Protein AF-A0AAJ0CWN6-F1 (afdb_monomer)

Secondary structure (DSSP, 8-state):
----------------------------------------------SSTTGGGSTTEEEEEEEEEEEETT----------S----EEEEEEEEEEEEEE-SSSS-EEEEEEEEEEEEEEE--SSSSS-EEEEE-SS-EEEEGGGG-EE-TTSS-EE--S-EEEEEEEEE-SSS-SSSS-TTTTT--GGG---TT--EEEEEEEE-TT---SSPP-PEEEEEETTT--EEEEEEEEEEEEEEEEHHHHHHHHHHHHHHHHHHTTS----------------HHHHHHHHTTTT-EEEE-TT--EEEESTT--TTT----SSHHHHHHHHHHH-TTEEEEEEE-SSSEEEEEEE---------------

Solvent-accessible surface area (backbone atoms only — not comparable to full-atom values): 23257 Å² total; per-residue (Å²): 133,89,85,90,84,90,87,85,89,85,85,86,88,84,84,89,85,88,82,89,80,92,82,89,88,85,89,87,85,87,87,82,90,79,93,79,82,88,78,92,74,82,82,73,89,64,83,64,61,71,66,75,67,48,88,62,35,23,42,35,44,39,61,49,35,37,37,43,71,86,55,73,91,68,75,86,71,82,73,83,64,81,80,71,66,72,45,80,30,55,26,32,42,33,42,36,35,28,37,54,82,48,100,64,71,40,81,51,43,75,51,72,47,71,27,41,34,40,32,35,64,42,96,87,45,100,53,56,36,33,37,43,48,58,89,62,64,48,75,44,54,53,79,57,57,46,38,80,42,91,85,72,82,48,74,38,77,67,96,34,38,35,42,36,42,36,37,33,72,57,64,93,61,76,69,67,84,60,56,52,68,77,40,67,43,69,68,89,80,65,90,60,96,84,64,63,56,32,44,34,34,63,40,76,39,79,83,67,83,56,94,66,80,68,63,40,58,27,27,44,29,34,74,90,75,72,48,70,42,78,36,52,32,25,43,41,52,48,80,43,82,38,52,54,72,57,55,50,51,56,58,40,53,58,57,54,57,58,65,63,62,71,73,77,80,74,89,72,81,94,78,79,93,76,92,75,89,79,92,49,78,75,58,60,57,62,67,53,73,72,55,41,55,34,34,35,36,40,89,83,73,51,74,44,66,36,59,36,24,39,37,80,89,79,63,53,68,32,95,38,68,67,56,32,54,51,46,47,57,73,77,40,69,68,41,44,74,48,79,42,82,51,99,89,39,49,32,31,40,42,41,74,52,73,77,73,78,76,69,83,86,75,79,96,79,86,132

Organism: NCBI:txid1105319

pLDDT: mean 74.12, std 23.41, range [25.59, 98.19]

Structure (mmCIF, N/CA/C/O backbone):
data_AF-A0AAJ0CWN6-F1
#
_entry.id   AF-A0AAJ0CWN6-F1
#
loop_
_atom_site.group_PDB
_atom_site.id
_atom_site.type_symbol
_atom_site.label_atom_id
_atom_site.label_alt_id
_atom_site.label_comp_id
_atom_site.label_asym_id
_atom_site.label_entity_id
_atom_site.label_seq_id
_atom_site.pdbx_PDB_ins_code
_atom_site.Cartn_x
_atom_site.Cartn_y
_atom_site.Cartn_z
_atom_site.occupancy
_atom_site.B_iso_or_equiv
_atom_site.auth_seq_id
_atom_site.auth_comp_id
_atom_site.auth_asym_id
_atom_site.auth_atom_id
_atom_site.pdbx_PDB_model_num
ATOM 1 N N . MET A 1 1 ? 76.780 9.864 -3.280 1.00 42.88 1 MET A N 1
ATOM 2 C CA . MET A 1 1 ? 77.380 10.420 -4.510 1.00 42.88 1 MET A CA 1
ATOM 3 C C . MET A 1 1 ? 76.244 10.722 -5.479 1.00 42.88 1 MET A C 1
ATOM 5 O O . MET A 1 1 ? 75.364 9.890 -5.625 1.00 42.88 1 MET A O 1
ATOM 9 N N . THR A 1 2 ? 76.243 11.955 -5.985 1.00 41.84 2 THR A N 1
ATOM 10 C CA . THR A 1 2 ? 75.399 12.620 -7.011 1.00 41.84 2 THR A CA 1
ATOM 11 C C . THR A 1 2 ? 74.856 11.690 -8.120 1.00 41.84 2 THR A C 1
ATOM 13 O O . THR A 1 2 ? 75.556 10.759 -8.490 1.00 41.84 2 THR A O 1
ATOM 16 N N . SER A 1 3 ? 73.676 11.865 -8.734 1.00 41.03 3 SER A N 1
ATOM 17 C CA . SER A 1 3 ? 73.155 13.084 -9.380 1.00 41.03 3 SER A CA 1
ATOM 18 C C . SER A 1 3 ? 71.670 12.976 -9.799 1.00 41.03 3 SER A C 1
ATOM 20 O O . SER A 1 3 ? 71.140 11.884 -9.978 1.00 41.03 3 SER A O 1
ATOM 22 N N . ASN A 1 4 ? 71.066 14.152 -10.005 1.00 42.84 4 ASN A N 1
ATOM 23 C CA . ASN A 1 4 ? 69.691 14.488 -10.415 1.00 42.84 4 ASN A CA 1
ATOM 24 C C . ASN A 1 4 ? 69.315 14.195 -11.886 1.00 42.84 4 ASN A C 1
ATOM 26 O O . ASN A 1 4 ? 70.159 14.298 -12.771 1.00 42.84 4 ASN A O 1
ATOM 30 N N . SER A 1 5 ? 68.006 14.056 -12.154 1.00 46.81 5 SER A N 1
ATOM 31 C CA . SER A 1 5 ? 67.225 14.860 -13.136 1.00 46.81 5 SER A CA 1
ATOM 32 C C . SER A 1 5 ? 65.716 14.597 -12.913 1.00 46.81 5 SER A C 1
ATOM 34 O O . SER A 1 5 ? 65.291 13.452 -12.888 1.00 46.81 5 SER A O 1
ATOM 36 N N . HIS A 1 6 ? 64.933 15.542 -12.375 1.00 45.75 6 HIS A N 1
ATOM 37 C CA . HIS A 1 6 ? 64.163 16.621 -13.029 1.00 45.75 6 HIS A CA 1
ATOM 38 C C . HIS A 1 6 ? 63.179 16.178 -14.131 1.00 45.75 6 HIS A C 1
ATOM 40 O O . HIS A 1 6 ? 63.601 15.932 -15.250 1.00 45.75 6 HIS A O 1
ATOM 46 N N . PHE A 1 7 ? 61.870 16.241 -13.843 1.00 42.31 7 PHE A N 1
ATOM 47 C CA . PHE A 1 7 ? 60.915 17.064 -14.605 1.00 42.31 7 PHE A CA 1
ATOM 48 C C . PHE A 1 7 ? 59.659 17.353 -13.761 1.00 42.31 7 PHE A C 1
ATOM 50 O O . PHE A 1 7 ? 59.033 16.453 -13.210 1.00 42.31 7 PHE A O 1
ATOM 57 N N . MET A 1 8 ? 59.338 18.640 -13.642 1.00 45.75 8 MET A N 1
ATOM 58 C CA . MET A 1 8 ? 58.130 19.200 -13.038 1.00 45.75 8 MET A CA 1
ATOM 59 C C . MET A 1 8 ? 57.231 19.712 -14.162 1.00 45.75 8 MET A C 1
ATOM 61 O O . MET A 1 8 ? 57.744 20.307 -15.105 1.00 45.75 8 MET A O 1
ATOM 65 N N . HIS A 1 9 ? 55.913 19.599 -14.005 1.00 38.28 9 HIS A N 1
ATOM 66 C CA . HIS A 1 9 ? 55.005 20.633 -14.495 1.00 38.28 9 HIS A CA 1
ATOM 67 C C . HIS A 1 9 ? 53.833 20.817 -13.529 1.00 38.28 9 HIS A C 1
ATOM 69 O O . HIS A 1 9 ? 53.034 19.920 -13.283 1.00 38.28 9 HIS A O 1
ATOM 75 N N . THR A 1 10 ? 53.797 22.018 -12.967 1.00 46.56 10 THR A N 1
ATOM 76 C CA . THR A 1 10 ? 52.772 22.623 -12.121 1.00 46.56 10 THR A CA 1
ATOM 77 C C . THR A 1 10 ? 51.950 23.610 -12.958 1.00 46.56 10 THR A C 1
ATOM 79 O O . THR A 1 10 ? 52.472 24.223 -13.889 1.00 46.56 10 THR A O 1
ATOM 82 N N . GLY A 1 11 ? 50.678 23.807 -12.604 1.00 33.69 11 GLY A N 1
ATOM 83 C CA . GLY A 1 11 ? 49.832 24.893 -13.120 1.00 33.69 11 GLY A CA 1
ATOM 84 C C . GLY A 1 11 ? 48.383 24.798 -12.610 1.00 33.69 11 GLY A C 1
ATOM 85 O O . GLY A 1 11 ? 47.934 23.687 -12.364 1.00 33.69 11 GLY A O 1
ATOM 86 N N . PRO A 1 12 ? 47.673 25.916 -12.356 1.00 48.34 12 PRO A N 1
ATOM 87 C CA . PRO A 1 12 ? 47.279 26.229 -10.978 1.00 48.34 12 PRO A CA 1
ATOM 88 C C . PRO A 1 12 ? 45.772 26.428 -10.708 1.00 48.34 12 PRO A C 1
ATOM 90 O O . PRO A 1 12 ? 44.972 26.726 -11.589 1.00 48.34 12 PRO A O 1
ATOM 93 N N . PHE A 1 13 ? 45.438 26.351 -9.415 1.00 37.25 13 PHE A N 1
ATOM 94 C CA . PHE A 1 13 ? 44.248 26.909 -8.759 1.00 37.25 13 PHE A CA 1
ATOM 95 C C . PHE A 1 13 ? 44.433 28.406 -8.433 1.00 37.25 13 PHE A C 1
ATOM 97 O O . PHE A 1 13 ? 45.558 28.807 -8.153 1.00 37.25 13 PHE A O 1
ATOM 104 N N . LEU A 1 14 ? 43.328 29.177 -8.366 1.00 34.69 14 LEU A N 1
ATOM 105 C CA . LEU A 1 14 ? 42.948 30.203 -7.350 1.00 34.69 14 LEU A CA 1
ATOM 106 C C . LEU A 1 14 ? 41.707 30.992 -7.860 1.00 34.69 14 LEU A C 1
ATOM 108 O O . LEU A 1 14 ? 41.718 31.515 -8.963 1.00 34.69 14 LEU A O 1
ATOM 112 N N . ARG A 1 15 ? 40.539 30.881 -7.203 1.00 32.12 15 ARG A N 1
ATOM 113 C CA . ARG A 1 15 ? 39.930 31.753 -6.157 1.00 32.12 15 ARG A CA 1
ATOM 114 C C . ARG A 1 15 ? 39.221 33.047 -6.629 1.00 32.12 15 ARG A C 1
ATOM 116 O O . ARG A 1 15 ? 39.856 33.962 -7.120 1.00 32.12 15 ARG A O 1
ATOM 123 N N . ARG A 1 16 ? 37.922 33.103 -6.268 1.00 34.47 16 ARG A N 1
ATOM 124 C CA . ARG A 1 16 ? 37.092 34.199 -5.693 1.00 34.47 16 ARG A CA 1
ATOM 125 C C . ARG A 1 16 ? 37.256 35.637 -6.213 1.00 34.47 16 ARG A C 1
ATOM 127 O O . ARG A 1 16 ? 38.308 36.227 -6.033 1.00 34.47 16 ARG A O 1
ATOM 134 N N . ASN A 1 17 ? 36.118 36.265 -6.542 1.00 27.56 17 ASN A N 1
ATOM 135 C CA . ASN A 1 17 ? 35.802 37.626 -6.087 1.00 27.56 17 ASN A CA 1
ATOM 136 C C . ASN A 1 17 ? 34.290 37.845 -5.877 1.00 27.56 17 ASN A C 1
ATOM 138 O O . ASN A 1 17 ? 33.460 37.426 -6.679 1.00 27.56 17 ASN A O 1
ATOM 142 N N . LEU A 1 18 ? 33.985 38.497 -4.751 1.00 32.84 18 LEU A N 1
ATOM 143 C CA . LEU A 1 18 ? 32.731 39.147 -4.363 1.00 32.84 18 LEU A CA 1
ATOM 144 C C . LEU A 1 18 ? 32.788 40.630 -4.803 1.00 32.84 18 LEU A C 1
ATOM 146 O O . LEU A 1 18 ? 33.887 41.171 -4.886 1.00 32.84 18 LEU A O 1
ATOM 150 N N . ILE A 1 19 ? 31.618 41.284 -4.911 1.00 29.50 19 ILE A N 1
ATOM 151 C CA . ILE A 1 19 ? 31.246 42.651 -4.434 1.00 29.50 19 ILE A CA 1
ATOM 152 C C . ILE A 1 19 ? 30.278 43.371 -5.413 1.00 29.50 19 ILE A C 1
ATOM 154 O O . ILE A 1 19 ? 30.645 43.685 -6.536 1.00 29.50 19 ILE A O 1
ATOM 158 N N . LYS A 1 20 ? 29.040 43.601 -4.917 1.00 30.12 20 LYS A N 1
ATOM 159 C CA . LYS A 1 20 ? 28.186 44.831 -4.860 1.00 30.12 20 LYS A CA 1
ATOM 160 C C . LYS A 1 20 ? 28.410 45.928 -5.931 1.00 30.12 20 LYS A C 1
ATOM 162 O O . LYS A 1 20 ? 29.544 46.287 -6.185 1.00 30.12 20 LYS A O 1
ATOM 167 N N . GLY A 1 21 ? 27.424 46.648 -6.479 1.00 25.59 21 GLY A N 1
ATOM 168 C CA . GLY A 1 21 ? 25.993 46.844 -6.208 1.00 25.59 21 GLY A CA 1
ATOM 169 C C . GLY A 1 21 ? 25.530 48.222 -6.751 1.00 25.59 21 GLY A C 1
ATOM 170 O O . GLY A 1 21 ? 26.379 49.018 -7.139 1.00 25.59 21 GLY A O 1
ATOM 171 N N . LEU A 1 22 ? 24.211 48.490 -6.666 1.00 26.47 22 LEU A N 1
ATOM 172 C CA . LEU A 1 22 ? 23.486 49.787 -6.788 1.00 26.47 22 LEU A CA 1
ATOM 173 C C . LEU A 1 22 ? 23.367 50.418 -8.198 1.00 26.47 22 LEU A C 1
ATOM 175 O O . LEU A 1 22 ? 24.319 50.392 -8.957 1.00 26.47 22 LEU A O 1
ATOM 179 N N . SER A 1 23 ? 22.304 51.128 -8.604 1.00 27.67 23 SER A N 1
ATOM 180 C CA . SER A 1 23 ? 20.893 51.330 -8.199 1.00 27.67 23 SER A CA 1
ATOM 181 C C . SER A 1 23 ? 20.282 52.391 -9.154 1.00 27.67 23 SER A C 1
ATOM 183 O O . SER A 1 23 ? 21.036 53.079 -9.839 1.00 27.67 23 SER A O 1
ATOM 185 N N . ALA A 1 24 ? 18.960 52.609 -9.043 1.00 30.83 24 ALA A N 1
ATOM 186 C CA . ALA A 1 24 ? 18.151 53.768 -9.485 1.00 30.83 24 ALA A CA 1
ATOM 187 C C . ALA A 1 24 ? 17.552 53.695 -10.918 1.00 30.83 24 ALA A C 1
ATOM 189 O O . ALA A 1 24 ? 18.222 53.273 -11.846 1.00 30.83 24 ALA A O 1
ATOM 190 N N . HIS A 1 25 ? 16.311 54.116 -11.216 1.00 29.09 25 HIS A N 1
ATOM 191 C CA . HIS A 1 25 ? 15.213 54.724 -10.444 1.00 29.09 25 HIS A CA 1
ATOM 192 C C . HIS A 1 25 ? 13.942 54.797 -11.330 1.00 29.09 25 HIS A C 1
ATOM 194 O O . HIS A 1 25 ? 14.085 55.095 -12.510 1.00 29.09 25 HIS A O 1
ATOM 200 N N . LEU A 1 26 ? 12.736 54.627 -10.750 1.00 27.91 26 LEU A N 1
ATOM 201 C CA . LEU A 1 26 ? 11.472 55.407 -10.936 1.00 27.91 26 LEU A CA 1
ATOM 202 C C . LEU A 1 26 ? 10.255 54.520 -10.574 1.00 27.91 26 LEU A C 1
ATOM 204 O O . LEU A 1 26 ? 9.924 53.583 -11.283 1.00 27.91 26 LEU A O 1
ATOM 208 N N . MET A 1 27 ? 9.731 54.631 -9.345 1.00 29.83 27 MET A N 1
ATOM 209 C CA . MET A 1 27 ? 8.577 55.472 -8.948 1.00 29.83 27 MET A CA 1
ATOM 210 C C . MET A 1 27 ? 7.236 55.023 -9.563 1.00 29.83 27 MET A C 1
ATOM 212 O O . MET A 1 27 ? 6.966 55.342 -10.713 1.00 29.83 27 MET A O 1
ATOM 216 N N . ARG A 1 28 ? 6.316 54.454 -8.766 1.00 26.03 28 ARG A N 1
ATOM 217 C CA . ARG A 1 28 ? 5.306 55.238 -8.023 1.00 26.03 28 ARG A CA 1
ATOM 218 C C . ARG A 1 28 ? 4.480 54.380 -7.054 1.00 26.03 28 ARG A C 1
ATOM 220 O O . ARG A 1 28 ? 4.202 53.212 -7.281 1.00 26.03 28 ARG A O 1
ATOM 227 N N . SER A 1 29 ? 4.138 55.046 -5.964 1.00 29.27 29 SER A N 1
ATOM 228 C CA . SER A 1 29 ? 3.435 54.676 -4.739 1.00 29.27 29 SER A CA 1
ATOM 229 C C . SER A 1 29 ? 1.947 54.336 -4.905 1.00 29.27 29 SER A C 1
ATOM 231 O O . SER A 1 29 ? 1.284 54.902 -5.770 1.00 29.27 29 SER A O 1
ATOM 233 N N . ASN A 1 30 ? 1.385 53.564 -3.964 1.00 27.62 30 ASN A N 1
ATOM 234 C CA . ASN A 1 30 ? 0.467 54.140 -2.972 1.00 27.62 30 ASN A CA 1
ATOM 235 C C . ASN A 1 30 ? 0.253 53.245 -1.742 1.00 27.62 30 ASN A C 1
ATOM 237 O O . ASN A 1 30 ? 0.115 52.030 -1.809 1.00 27.62 30 ASN A O 1
ATOM 241 N N . SER A 1 31 ? 0.266 53.941 -0.613 1.00 30.14 31 SER A N 1
ATOM 242 C CA . SER A 1 31 ? 0.112 53.538 0.776 1.00 30.14 31 SER A CA 1
ATOM 243 C C . SER A 1 31 ? -1.345 53.336 1.190 1.00 30.14 31 SER A C 1
ATOM 245 O O . SER A 1 31 ? -2.194 54.121 0.773 1.00 30.14 31 SER A O 1
ATOM 247 N N . ALA A 1 32 ? -1.587 52.456 2.163 1.00 30.58 32 ALA A N 1
ATOM 248 C CA . ALA A 1 32 ? -2.469 52.755 3.295 1.00 30.58 32 ALA A CA 1
ATOM 249 C C . ALA A 1 32 ? -2.192 51.781 4.450 1.00 30.58 32 ALA A C 1
ATOM 251 O O . ALA A 1 32 ? -2.388 50.575 4.332 1.00 30.58 32 ALA A O 1
ATOM 252 N N . ALA A 1 33 ? -1.726 52.332 5.568 1.00 31.83 33 ALA A N 1
ATOM 253 C CA . ALA A 1 33 ? -1.652 51.652 6.850 1.00 31.83 33 ALA A CA 1
ATOM 254 C C . ALA A 1 33 ? -3.059 51.511 7.454 1.00 31.83 33 ALA A C 1
ATOM 256 O O . ALA A 1 33 ? -3.854 52.450 7.401 1.00 31.83 33 ALA A O 1
ATOM 257 N N . SER A 1 34 ? -3.341 50.379 8.099 1.00 29.23 34 SER A N 1
ATOM 258 C CA . SER A 1 34 ? -4.425 50.277 9.075 1.00 29.23 34 SER A CA 1
ATOM 259 C C . SER A 1 34 ? -3.962 49.432 10.257 1.00 29.23 34 SER A C 1
ATOM 261 O O . SER A 1 34 ? -3.775 48.223 10.155 1.00 29.23 34 SER A O 1
ATOM 263 N N . LEU A 1 35 ? -3.729 50.115 11.375 1.00 37.72 35 LEU A N 1
ATOM 264 C CA . LEU A 1 35 ? -3.568 49.536 12.702 1.00 37.72 35 LEU A CA 1
ATOM 265 C C . LEU A 1 35 ? -4.923 49.002 13.178 1.00 37.72 35 LEU A C 1
ATOM 267 O O . LEU A 1 35 ? -5.864 49.787 13.309 1.00 37.72 35 LEU A O 1
ATOM 271 N N . ARG A 1 36 ? -5.002 47.711 13.527 1.00 30.23 36 ARG A N 1
ATOM 272 C CA . ARG A 1 36 ? -5.969 47.205 14.512 1.00 30.23 36 ARG A CA 1
ATOM 273 C C . ARG A 1 36 ? -5.354 46.137 15.414 1.00 30.23 36 ARG A C 1
ATOM 275 O O . ARG A 1 36 ? -4.687 45.209 14.977 1.00 30.23 36 ARG A O 1
ATOM 282 N N . THR A 1 37 ? -5.615 46.361 16.689 1.00 27.58 37 THR A N 1
ATOM 283 C CA . THR A 1 37 ? -5.300 45.610 17.899 1.00 27.58 37 THR A CA 1
ATOM 284 C C . THR A 1 37 ? -6.046 44.268 17.973 1.00 27.58 37 THR A C 1
ATOM 286 O O . THR A 1 37 ? -7.199 44.211 17.568 1.00 27.58 37 THR A O 1
ATOM 289 N N . ALA A 1 38 ? -5.383 43.263 18.566 1.00 32.53 38 ALA A N 1
ATOM 290 C CA . ALA A 1 38 ? -5.883 42.068 19.275 1.00 32.53 38 ALA A CA 1
ATOM 291 C C . ALA A 1 38 ? -7.021 41.211 18.672 1.00 32.53 38 ALA A C 1
ATOM 293 O O . ALA A 1 38 ? -8.147 41.663 18.519 1.00 32.53 38 ALA A O 1
ATOM 294 N N . ILE A 1 39 ? -6.749 39.910 18.506 1.00 28.06 39 ILE A N 1
ATOM 295 C CA . ILE A 1 39 ? -7.291 38.786 19.305 1.00 28.06 39 ILE A CA 1
ATOM 296 C C . ILE A 1 39 ? -6.549 37.519 18.848 1.00 28.06 39 ILE A C 1
ATOM 298 O O . ILE A 1 39 ? -6.382 37.278 17.654 1.00 28.06 39 ILE A O 1
ATOM 302 N N . SER A 1 40 ? -6.063 36.727 19.805 1.00 37.72 40 SER A N 1
ATOM 303 C CA . SER A 1 40 ? -5.472 35.417 19.549 1.00 37.72 40 SER A CA 1
ATOM 304 C C . SER A 1 40 ? -6.554 34.472 19.029 1.00 37.72 40 SER A C 1
ATOM 306 O O . SER A 1 40 ? -7.409 34.030 19.795 1.00 37.72 40 SER A O 1
ATOM 308 N N . HIS A 1 41 ? -6.520 34.157 17.740 1.00 31.08 41 HIS A N 1
ATOM 309 C CA . HIS A 1 41 ? -7.326 33.087 17.176 1.00 31.08 41 HIS A CA 1
ATOM 310 C C . HIS A 1 41 ? -6.457 31.839 17.058 1.00 31.08 41 HIS A C 1
ATOM 312 O O . HIS A 1 41 ? -5.565 31.758 16.214 1.00 31.08 41 HIS A O 1
ATOM 318 N N . SER A 1 42 ? -6.707 30.879 17.952 1.00 37.22 42 SER A N 1
ATOM 319 C CA . SER A 1 42 ? -6.278 29.497 17.788 1.00 37.22 42 SER A CA 1
ATOM 320 C C . SER A 1 42 ? -6.882 28.976 16.488 1.00 37.22 42 SER A C 1
ATOM 322 O O . SER A 1 42 ? -8.093 28.771 16.387 1.00 37.22 42 SER A O 1
ATOM 324 N N . HIS A 1 43 ? -6.037 28.818 15.476 1.00 31.08 43 HIS A N 1
ATOM 325 C CA . HIS A 1 43 ? -6.396 28.114 14.260 1.00 31.08 43 HIS A CA 1
ATOM 326 C C . HIS A 1 43 ? -6.555 26.636 14.599 1.00 31.08 43 HIS A C 1
ATOM 328 O O . HIS A 1 43 ? -5.576 25.907 14.730 1.00 31.08 43 HIS A O 1
ATOM 334 N N . ASP A 1 44 ? -7.805 26.231 14.772 1.00 30.61 44 ASP A N 1
ATOM 335 C CA . ASP A 1 44 ? -8.220 24.841 14.840 1.00 30.61 44 ASP A CA 1
ATOM 336 C C . ASP A 1 44 ? -8.328 24.315 13.392 1.00 30.61 44 ASP A C 1
ATOM 338 O O . ASP A 1 44 ? -9.177 24.794 12.631 1.00 30.61 44 ASP A O 1
ATOM 342 N N . PRO A 1 45 ? -7.475 23.373 12.946 1.00 39.94 45 PRO A N 1
ATOM 343 C CA . PRO A 1 45 ? -7.517 22.827 11.592 1.00 39.94 45 PRO A CA 1
ATOM 344 C C . PRO A 1 45 ? -8.620 21.758 11.510 1.00 39.94 45 PRO A C 1
ATOM 346 O O . PRO A 1 45 ? -8.364 20.559 11.442 1.00 39.94 45 PRO A O 1
ATOM 349 N N . PHE A 1 46 ? -9.879 22.194 11.563 1.00 32.91 46 PHE A N 1
ATOM 350 C CA . PHE A 1 46 ? -11.057 21.329 11.723 1.00 32.91 46 PHE A CA 1
ATOM 351 C C . PHE A 1 46 ? -11.811 21.000 10.421 1.00 32.91 46 PHE A C 1
ATOM 353 O O . PHE A 1 46 ? -12.985 20.632 10.470 1.00 32.91 46 PHE A O 1
ATOM 360 N N . ILE A 1 47 ? -11.166 21.062 9.249 1.00 40.12 47 ILE A N 1
ATOM 361 C CA . ILE A 1 47 ? -11.832 20.700 7.977 1.00 40.12 47 ILE A CA 1
ATOM 362 C C . ILE A 1 47 ? -11.853 19.178 7.730 1.00 40.12 47 ILE A C 1
ATOM 364 O O . ILE A 1 47 ? -12.752 18.680 7.059 1.00 40.12 47 ILE A O 1
ATOM 368 N N . ALA A 1 48 ? -10.998 18.391 8.387 1.00 42.66 48 ALA A N 1
ATOM 369 C CA . ALA A 1 48 ? -11.069 16.930 8.291 1.00 42.66 48 ALA A CA 1
ATOM 370 C C . ALA A 1 48 ? -12.124 16.286 9.231 1.00 42.66 48 ALA A C 1
ATOM 372 O O . ALA A 1 48 ? -12.431 15.103 9.107 1.00 42.66 48 ALA A O 1
ATOM 373 N N . SER A 1 49 ? -12.734 17.041 10.161 1.00 44.69 49 SER A N 1
ATOM 374 C CA . SER A 1 49 ? -13.531 16.457 11.261 1.00 44.69 49 SER A CA 1
ATOM 375 C C . SER A 1 49 ? -14.875 15.827 10.865 1.00 44.69 49 SER A C 1
ATOM 377 O O . SER A 1 49 ? -15.356 14.936 11.570 1.00 44.69 49 SER A O 1
ATOM 379 N N . SER A 1 50 ? -15.485 16.241 9.749 1.00 45.53 50 SER A N 1
ATOM 380 C CA . SER A 1 50 ? -16.810 15.746 9.349 1.00 45.53 50 SER A CA 1
ATOM 381 C C . SER A 1 50 ? -16.750 14.372 8.675 1.00 45.53 50 SER A C 1
ATOM 383 O O . SER A 1 50 ? -17.620 13.535 8.920 1.00 45.53 50 SER A O 1
ATOM 385 N N . TYR A 1 51 ? -15.700 14.093 7.896 1.00 48.91 51 TYR A N 1
ATOM 386 C CA . TYR A 1 51 ? -15.522 12.801 7.224 1.00 48.91 51 TYR A CA 1
ATOM 387 C C . TYR A 1 51 ? -15.110 11.684 8.186 1.00 48.91 51 TYR A C 1
ATOM 389 O O . TYR A 1 51 ? -15.458 10.527 7.965 1.00 48.91 51 TYR A O 1
ATOM 397 N N . TYR A 1 52 ? -14.471 12.022 9.309 1.00 53.75 52 TYR A N 1
ATOM 398 C CA . TYR A 1 52 ? -14.099 11.042 10.330 1.00 53.75 52 TYR A CA 1
ATOM 399 C C . TYR A 1 52 ? -15.288 10.436 11.084 1.00 53.75 52 TYR A C 1
ATOM 401 O O . TYR A 1 52 ? -15.104 9.479 11.824 1.00 53.75 52 TYR A O 1
ATOM 409 N N . ARG A 1 53 ? -16.508 10.963 10.960 1.00 56.94 53 ARG A N 1
ATOM 410 C CA . ARG A 1 53 ? -17.649 10.430 11.725 1.00 56.94 53 ARG A CA 1
ATOM 411 C C . ARG A 1 53 ? -18.550 9.499 10.939 1.00 56.94 53 ARG A C 1
ATOM 413 O O . ARG A 1 53 ? -19.455 8.929 11.542 1.00 56.94 53 ARG A O 1
ATOM 420 N N . LYS A 1 54 ? -18.344 9.340 9.627 1.00 69.94 54 LYS A N 1
ATOM 421 C CA . LYS A 1 54 ? -19.222 8.471 8.849 1.00 69.94 54 LYS A CA 1
ATOM 422 C C . LYS A 1 54 ? -18.801 7.009 9.056 1.00 69.94 54 LYS A C 1
ATOM 424 O O . LYS A 1 54 ? -17.686 6.658 8.665 1.00 69.94 54 LYS A O 1
ATOM 429 N N . PRO A 1 55 ? -19.650 6.158 9.664 1.00 70.62 55 PRO A N 1
ATOM 430 C CA . PRO A 1 55 ? -19.373 4.729 9.731 1.00 70.62 55 PRO A CA 1
ATOM 431 C C . PRO A 1 55 ? -19.165 4.182 8.312 1.00 70.62 55 PRO A C 1
ATOM 433 O O . PRO A 1 55 ? -19.852 4.591 7.373 1.00 70.62 55 PRO A O 1
ATOM 436 N N . GLY A 1 56 ? -18.166 3.312 8.150 1.00 80.25 56 GLY A N 1
ATOM 437 C CA . GLY A 1 56 ? -17.771 2.765 6.847 1.00 80.25 56 GLY A CA 1
ATOM 438 C C . GLY A 1 56 ? -16.788 3.620 6.033 1.00 80.25 56 GLY A C 1
ATOM 439 O O . GLY A 1 56 ? -16.621 3.375 4.838 1.00 80.25 56 GLY A O 1
ATOM 440 N N . SER A 1 57 ? -16.139 4.625 6.635 1.00 86.50 57 SER A N 1
ATOM 441 C CA . SER A 1 57 ? -14.979 5.280 6.013 1.00 86.50 57 SER A CA 1
ATOM 442 C C . SER A 1 57 ? -13.767 4.342 6.004 1.00 86.50 57 SER A C 1
ATOM 444 O O . SER A 1 57 ? -13.454 3.722 7.024 1.00 86.50 57 SER A O 1
ATOM 446 N N . VAL A 1 58 ? -13.043 4.304 4.893 1.00 90.94 58 VAL A N 1
ATOM 447 C CA . VAL A 1 58 ? -11.864 3.462 4.685 1.00 90.94 58 VAL A CA 1
ATOM 448 C C . VAL A 1 58 ? -10.696 4.351 4.273 1.00 90.94 58 VAL A C 1
ATOM 450 O O . VAL A 1 58 ? -10.847 5.227 3.421 1.00 90.94 58 VAL A O 1
ATOM 453 N N . LEU A 1 59 ? -9.534 4.142 4.887 1.00 92.94 59 LEU A N 1
ATOM 454 C CA . LEU A 1 59 ? -8.293 4.796 4.490 1.00 92.94 59 LEU A CA 1
ATOM 455 C C . LEU A 1 59 ? -7.683 4.029 3.314 1.00 92.94 59 LEU A C 1
ATOM 457 O O . LEU A 1 59 ? -7.273 2.879 3.461 1.00 92.94 59 LEU A O 1
ATOM 461 N N . CYS A 1 60 ? -7.627 4.680 2.161 1.00 93.62 60 CYS A N 1
ATOM 462 C CA . CYS A 1 60 ? -6.976 4.191 0.957 1.00 93.62 60 CYS A CA 1
ATOM 463 C C . CYS A 1 60 ? -5.529 4.667 0.914 1.00 93.62 60 CYS A C 1
ATOM 465 O O . CYS A 1 60 ? -5.267 5.859 1.084 1.00 93.62 60 CYS A O 1
ATOM 467 N N . ILE A 1 61 ? -4.615 3.737 0.656 1.00 95.00 61 ILE A N 1
ATOM 468 C CA . ILE A 1 61 ? -3.182 3.997 0.534 1.00 95.00 61 ILE A CA 1
ATOM 469 C C . ILE A 1 61 ? -2.740 3.471 -0.826 1.00 95.00 61 ILE A C 1
ATOM 471 O O . ILE A 1 61 ? -2.788 2.266 -1.090 1.00 95.00 61 ILE A O 1
ATOM 475 N N . GLU A 1 62 ? -2.337 4.386 -1.695 1.00 94.25 62 GLU A N 1
ATOM 476 C CA . GLU A 1 62 ? -1.980 4.097 -3.080 1.00 94.25 62 GLU A CA 1
ATOM 477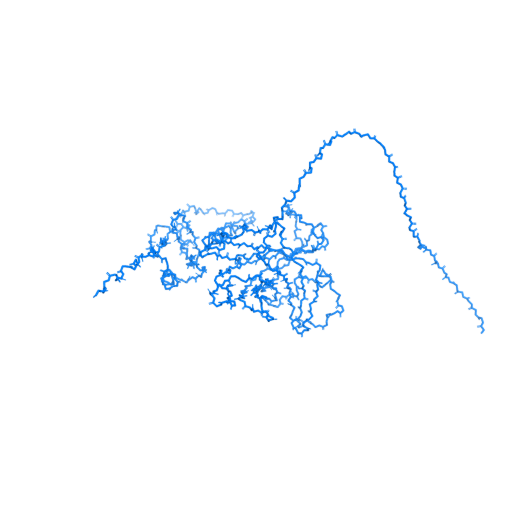 C C . GLU A 1 62 ? -0.540 4.539 -3.329 1.00 94.25 62 GLU A C 1
ATOM 479 O O . GLU A 1 62 ? -0.220 5.709 -3.154 1.00 94.25 62 GLU A O 1
ATOM 484 N N . VAL A 1 63 ? 0.341 3.604 -3.692 1.00 95.75 63 VAL A N 1
ATOM 485 C CA . VAL A 1 63 ? 1.767 3.877 -3.930 1.00 95.75 63 VAL A CA 1
ATOM 486 C C . VAL A 1 63 ? 2.011 3.896 -5.430 1.00 95.75 63 VAL A C 1
ATOM 488 O O . VAL A 1 63 ? 1.679 2.919 -6.096 1.00 95.75 63 VAL A O 1
ATOM 491 N N . PHE A 1 64 ? 2.583 4.982 -5.953 1.00 93.50 64 PHE A N 1
ATOM 492 C CA . PHE A 1 64 ? 2.690 5.197 -7.400 1.00 93.50 64 PHE A CA 1
ATOM 493 C C . PHE A 1 64 ? 4.095 4.964 -7.938 1.00 93.50 64 PHE A C 1
ATOM 495 O O . PHE A 1 64 ? 4.269 4.233 -8.912 1.00 93.50 64 PHE A O 1
ATOM 502 N N . LYS A 1 65 ? 5.102 5.626 -7.358 1.00 94.69 65 LYS A N 1
ATOM 503 C CA . LYS A 1 65 ? 6.459 5.640 -7.918 1.00 94.69 65 LYS A CA 1
ATOM 504 C C . LYS A 1 65 ? 7.534 5.948 -6.877 1.00 94.69 65 LYS A C 1
ATOM 506 O O . LYS A 1 65 ? 7.266 6.570 -5.852 1.00 94.69 65 LYS A O 1
ATOM 511 N N . LEU A 1 66 ? 8.762 5.541 -7.175 1.00 95.75 66 LEU A N 1
ATOM 512 C CA . LEU A 1 66 ? 9.993 5.993 -6.537 1.00 95.75 66 LEU A CA 1
ATOM 513 C C . LEU A 1 66 ? 10.725 6.882 -7.542 1.00 95.75 66 LEU A C 1
ATOM 515 O O . LEU A 1 66 ? 10.933 6.472 -8.686 1.00 95.75 66 LEU A O 1
ATOM 519 N N . ARG A 1 67 ? 11.116 8.084 -7.123 1.00 94.12 67 ARG A N 1
ATOM 520 C CA . ARG A 1 67 ? 11.859 9.036 -7.963 1.00 94.12 67 ARG A CA 1
ATOM 521 C C . ARG A 1 67 ? 13.050 9.600 -7.211 1.00 94.12 67 ARG A C 1
ATOM 523 O O . ARG A 1 67 ? 13.015 9.658 -5.982 1.00 94.12 67 ARG A O 1
ATOM 530 N N . HIS A 1 68 ? 14.079 10.024 -7.929 1.00 95.19 68 HIS A N 1
ATOM 531 C CA . HIS A 1 68 ? 15.189 10.734 -7.310 1.00 95.19 68 HIS A CA 1
ATOM 532 C C . HIS A 1 68 ? 14.709 12.097 -6.777 1.00 95.19 68 HIS A C 1
ATOM 534 O O . HIS A 1 68 ? 13.774 12.694 -7.312 1.00 95.19 68 HIS A O 1
ATOM 540 N N . LYS A 1 69 ? 15.321 12.589 -5.694 1.00 94.12 69 LYS A N 1
ATOM 541 C CA . LYS A 1 69 ? 14.990 13.874 -5.048 1.00 94.12 69 LYS A CA 1
ATOM 542 C C . LYS A 1 69 ? 15.150 15.049 -6.013 1.00 94.12 69 LYS A C 1
ATOM 544 O O . LYS A 1 69 ? 14.351 15.979 -5.965 1.00 94.12 69 LYS A O 1
ATOM 549 N N . ASP A 1 70 ? 16.149 14.955 -6.886 1.00 90.69 70 ASP A N 1
ATOM 550 C CA . ASP A 1 70 ? 16.460 15.976 -7.890 1.00 90.69 70 ASP A CA 1
ATOM 551 C C . ASP A 1 70 ? 15.624 15.843 -9.169 1.00 90.69 70 ASP A C 1
ATOM 553 O O . ASP A 1 70 ? 15.733 16.703 -10.038 1.00 90.69 70 ASP A O 1
ATOM 557 N N . SER A 1 71 ? 14.793 14.799 -9.283 1.00 89.19 71 SER A N 1
ATOM 558 C CA . SER A 1 71 ? 13.934 14.628 -10.449 1.00 89.19 71 SER A CA 1
ATOM 559 C C . SER A 1 71 ? 12.758 15.583 -10.420 1.00 89.19 71 SER A C 1
ATOM 561 O O . SER A 1 71 ? 11.952 15.552 -9.477 1.00 89.19 71 SER A O 1
ATOM 563 N N . GLU A 1 72 ? 12.631 16.403 -11.462 1.00 83.50 72 GLU A N 1
ATOM 564 C CA . GLU A 1 72 ? 11.451 17.241 -11.638 1.00 83.50 72 GLU A CA 1
ATOM 565 C C . GLU A 1 72 ? 10.241 16.364 -11.993 1.00 83.50 72 GLU A C 1
ATOM 567 O O . GLU A 1 72 ? 10.357 15.343 -12.672 1.00 83.50 72 GLU A O 1
ATOM 572 N N . ASP A 1 73 ? 9.042 16.750 -11.542 1.00 74.25 73 ASP A N 1
ATOM 573 C CA . ASP A 1 73 ? 7.801 16.110 -11.993 1.00 74.25 73 ASP A CA 1
ATOM 574 C C . ASP A 1 73 ? 7.514 16.529 -13.442 1.00 74.25 73 ASP A C 1
ATOM 576 O O . ASP A 1 73 ? 6.612 17.318 -13.746 1.00 74.25 73 ASP A O 1
ATOM 580 N N . VAL A 1 74 ? 8.302 15.994 -14.370 1.00 67.00 74 VAL A N 1
ATOM 581 C CA . VAL A 1 74 ? 8.035 16.117 -15.792 1.00 67.00 74 VAL A CA 1
ATOM 582 C C . VAL A 1 74 ? 6.786 15.288 -16.061 1.00 67.00 74 VAL A C 1
ATOM 584 O O . VAL A 1 74 ? 6.782 14.061 -15.941 1.00 67.00 74 VAL A O 1
ATOM 587 N N . LYS A 1 75 ? 5.678 15.964 -16.393 1.00 68.31 75 LYS A N 1
ATOM 588 C CA . LYS A 1 75 ? 4.471 15.297 -16.895 1.00 68.31 75 LYS A CA 1
ATOM 589 C C . LYS A 1 75 ? 4.915 14.413 -18.050 1.00 68.31 75 LYS A C 1
ATOM 591 O O . LYS A 1 75 ? 5.391 14.952 -19.045 1.00 68.31 75 LYS A O 1
ATOM 596 N N . LEU A 1 76 ? 4.785 13.096 -17.893 1.00 58.38 76 LEU A N 1
ATOM 597 C CA . LEU A 1 76 ? 5.216 12.098 -18.869 1.00 58.38 76 LEU A CA 1
ATOM 598 C C . LEU A 1 76 ? 4.431 12.304 -20.175 1.00 58.38 76 LEU A C 1
ATOM 600 O O . LEU A 1 76 ? 3.369 11.726 -20.400 1.00 58.38 76 LEU A O 1
ATOM 604 N N . PHE A 1 77 ? 4.892 13.230 -21.007 1.00 47.69 77 PHE A N 1
ATOM 605 C CA . PHE A 1 77 ? 4.189 13.650 -22.203 1.00 47.69 77 PHE A CA 1
ATOM 606 C C . PHE A 1 77 ? 4.654 12.745 -23.338 1.00 47.69 77 PHE A C 1
ATOM 608 O O . PHE A 1 77 ? 5.674 13.003 -23.961 1.00 47.69 77 PHE A O 1
ATOM 615 N N . GLN A 1 78 ? 3.917 11.650 -23.548 1.00 50.91 78 GLN A N 1
ATOM 616 C CA . GLN A 1 78 ? 3.867 10.876 -24.798 1.00 50.91 78 GLN A CA 1
ATOM 617 C C . GLN A 1 78 ? 5.214 10.664 -25.51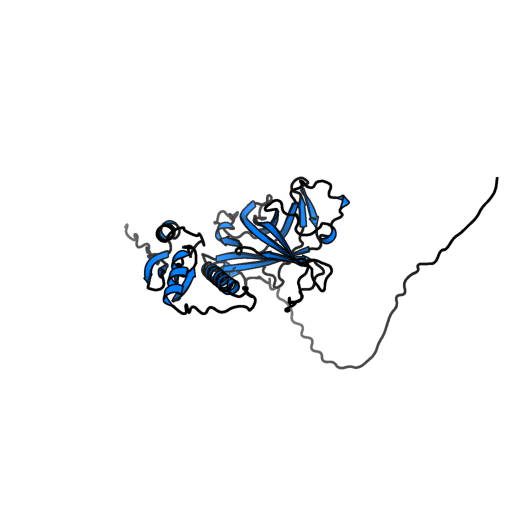7 1.00 50.91 78 GLN A C 1
ATOM 619 O O . GLN A 1 78 ? 5.313 10.815 -26.734 1.00 50.91 78 GLN A O 1
ATOM 624 N N . ALA A 1 79 ? 6.258 10.260 -24.796 1.00 47.53 79 ALA A N 1
ATOM 625 C CA . ALA A 1 79 ? 7.472 9.766 -25.429 1.00 47.53 79 ALA A CA 1
ATOM 626 C C . ALA A 1 79 ? 7.284 8.279 -25.773 1.00 47.53 79 ALA A C 1
ATOM 628 O O . ALA A 1 79 ? 7.789 7.392 -25.102 1.00 47.53 79 ALA A O 1
ATOM 629 N N . THR A 1 80 ? 6.545 7.994 -26.847 1.00 52.94 80 THR A N 1
ATOM 630 C CA . THR A 1 80 ? 6.500 6.671 -27.505 1.00 52.94 80 THR A CA 1
ATOM 631 C C . THR A 1 80 ? 7.800 6.331 -28.254 1.00 52.94 80 THR A C 1
ATOM 633 O O . THR A 1 80 ? 7.839 5.378 -29.032 1.00 52.94 80 THR A O 1
ATOM 636 N N . ALA A 1 81 ? 8.870 7.107 -28.060 1.00 51.41 81 ALA A N 1
ATOM 637 C CA . ALA A 1 81 ? 10.186 6.788 -28.593 1.00 51.41 81 ALA A CA 1
ATOM 638 C C . ALA A 1 81 ? 10.775 5.633 -27.774 1.00 51.41 81 ALA A C 1
ATOM 640 O O . ALA A 1 81 ? 10.833 5.719 -26.553 1.00 51.41 81 ALA A O 1
ATOM 641 N N . ALA A 1 82 ? 11.130 4.553 -28.474 1.00 58.84 82 ALA A N 1
ATOM 642 C CA . ALA A 1 82 ? 11.609 3.270 -27.967 1.00 58.84 82 ALA A CA 1
ATOM 643 C C . ALA A 1 82 ? 12.264 3.350 -26.578 1.00 58.84 82 ALA A C 1
ATOM 645 O O . ALA A 1 82 ? 13.398 3.800 -26.427 1.00 58.84 82 ALA A O 1
ATOM 646 N N . LEU A 1 83 ? 11.511 2.913 -25.569 1.00 64.88 83 LEU A N 1
ATOM 647 C CA . LEU A 1 83 ? 11.957 2.860 -24.187 1.00 64.88 83 LEU A CA 1
ATOM 648 C C . LEU A 1 83 ? 12.934 1.688 -24.071 1.00 64.88 83 LEU A C 1
ATOM 650 O O . LEU A 1 83 ? 12.549 0.526 -23.928 1.00 64.88 83 LEU A O 1
ATOM 654 N N . HIS A 1 84 ? 14.204 1.998 -24.291 1.00 64.88 84 HIS A N 1
ATOM 655 C CA . HIS A 1 84 ? 15.295 1.058 -24.148 1.00 64.88 84 HIS A CA 1
ATOM 656 C C . HIS A 1 84 ? 15.577 0.922 -22.646 1.00 64.88 84 HIS A C 1
ATOM 658 O O . HIS A 1 84 ? 15.721 1.921 -21.958 1.00 64.88 84 HIS A O 1
ATOM 664 N N . ASP A 1 85 ? 15.604 -0.312 -22.147 1.00 78.62 85 ASP A N 1
ATOM 665 C CA . ASP A 1 85 ? 15.892 -0.661 -20.748 1.00 78.62 85 ASP A CA 1
ATOM 666 C C . ASP A 1 85 ? 14.732 -0.483 -19.742 1.00 78.62 85 ASP A C 1
ATOM 668 O O . ASP A 1 85 ? 14.760 0.311 -18.803 1.00 78.62 85 ASP A O 1
ATOM 672 N N . MET A 1 86 ? 13.687 -1.297 -19.933 1.00 89.00 86 MET A N 1
ATOM 673 C CA . MET A 1 86 ? 12.651 -1.537 -18.926 1.00 89.00 86 MET A CA 1
ATOM 674 C C . MET A 1 86 ? 12.941 -2.835 -18.169 1.00 89.00 86 MET A C 1
ATOM 676 O O . MET A 1 86 ? 13.016 -3.910 -18.769 1.00 89.00 86 MET A O 1
ATOM 680 N N . PHE A 1 87 ? 12.990 -2.753 -16.842 1.00 90.94 87 PHE A N 1
ATOM 681 C CA . PHE A 1 87 ? 13.132 -3.913 -15.964 1.00 90.94 87 PHE A CA 1
ATOM 682 C C . PHE A 1 87 ? 11.909 -4.073 -15.076 1.00 90.94 87 PHE A C 1
ATOM 684 O O . 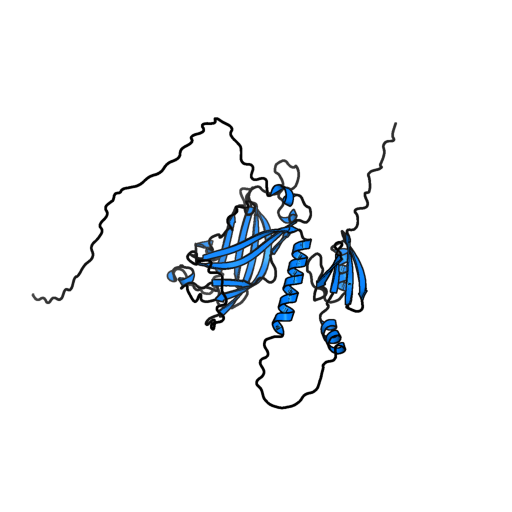PHE A 1 87 ? 11.414 -3.098 -14.518 1.00 90.94 87 PHE A O 1
ATOM 691 N N . VAL A 1 88 ? 11.444 -5.310 -14.904 1.00 92.25 88 VAL A N 1
ATOM 692 C CA . VAL A 1 88 ? 10.300 -5.620 -14.040 1.00 92.25 88 VAL A CA 1
ATOM 693 C C . VAL A 1 88 ? 10.747 -6.527 -12.903 1.00 92.25 88 VAL A C 1
ATOM 695 O O . VAL A 1 88 ? 11.052 -7.701 -13.111 1.00 92.25 88 VAL A O 1
ATOM 698 N N . THR A 1 89 ? 10.758 -5.988 -11.687 1.00 94.25 89 THR A N 1
ATOM 699 C CA . THR A 1 89 ? 11.131 -6.719 -10.474 1.00 94.25 89 THR A CA 1
ATOM 700 C C . THR A 1 89 ? 9.896 -7.042 -9.653 1.00 94.25 89 THR A C 1
ATOM 702 O O . THR A 1 89 ? 9.133 -6.152 -9.284 1.00 94.25 89 THR A O 1
ATOM 705 N N . LYS A 1 90 ? 9.722 -8.314 -9.288 1.00 95.12 90 LYS A N 1
ATOM 706 C CA . LYS A 1 90 ? 8.664 -8.708 -8.352 1.00 95.12 90 LYS A CA 1
ATOM 707 C C . LYS A 1 90 ? 9.031 -8.331 -6.927 1.00 95.12 90 LYS A C 1
ATOM 709 O O . LYS A 1 90 ? 10.085 -8.720 -6.422 1.00 95.12 90 LYS A O 1
ATOM 714 N N . SER A 1 91 ? 8.119 -7.633 -6.268 1.00 96.38 91 SER A N 1
ATOM 715 C CA . SER A 1 91 ? 8.286 -7.147 -4.905 1.00 96.38 91 SER A CA 1
ATOM 716 C C . SER A 1 91 ? 7.066 -7.472 -4.054 1.00 96.38 91 SER A C 1
ATOM 718 O O . SER A 1 91 ? 5.965 -7.696 -4.563 1.00 96.38 91 SER A O 1
ATOM 720 N N . ARG A 1 92 ? 7.255 -7.516 -2.738 1.00 96.94 92 ARG A N 1
ATOM 721 C CA . ARG A 1 92 ? 6.168 -7.480 -1.768 1.00 96.94 92 ARG A CA 1
ATOM 722 C C . ARG A 1 92 ? 6.121 -6.077 -1.181 1.00 96.94 92 ARG A C 1
ATOM 724 O O . ARG A 1 92 ? 7.034 -5.673 -0.469 1.00 96.94 92 ARG A O 1
ATOM 731 N N . CYS A 1 93 ? 5.037 -5.365 -1.461 1.00 98.00 93 CYS A N 1
ATOM 732 C CA . CYS A 1 93 ? 4.717 -4.107 -0.805 1.00 98.00 93 CYS A CA 1
ATOM 733 C C . CYS A 1 93 ? 3.993 -4.411 0.508 1.00 98.00 93 CYS A C 1
ATOM 735 O O . CYS A 1 93 ? 2.998 -5.142 0.512 1.00 98.00 93 CYS A O 1
ATOM 737 N N . LYS A 1 94 ? 4.481 -3.867 1.618 1.00 98.19 94 LYS A N 1
ATOM 738 C CA . LYS A 1 94 ? 3.905 -4.018 2.952 1.00 98.19 94 LYS A CA 1
ATOM 739 C C . LYS A 1 94 ? 3.627 -2.643 3.540 1.00 98.19 94 LYS A C 1
ATOM 741 O O . LYS A 1 94 ? 4.499 -1.783 3.558 1.00 98.19 94 LYS A O 1
ATOM 746 N N . VAL A 1 95 ? 2.419 -2.464 4.051 1.00 97.69 95 VAL A N 1
ATOM 747 C CA . VAL A 1 95 ? 1.975 -1.255 4.736 1.00 97.69 95 VAL A CA 1
ATOM 748 C C . VAL A 1 95 ? 1.722 -1.586 6.197 1.00 97.69 95 VAL A C 1
ATOM 750 O O . VAL A 1 95 ? 0.981 -2.519 6.504 1.00 97.69 95 VAL A O 1
ATOM 753 N N . THR A 1 96 ? 2.323 -0.807 7.091 1.00 98.12 96 THR A N 1
ATOM 754 C CA . THR A 1 96 ? 2.152 -0.922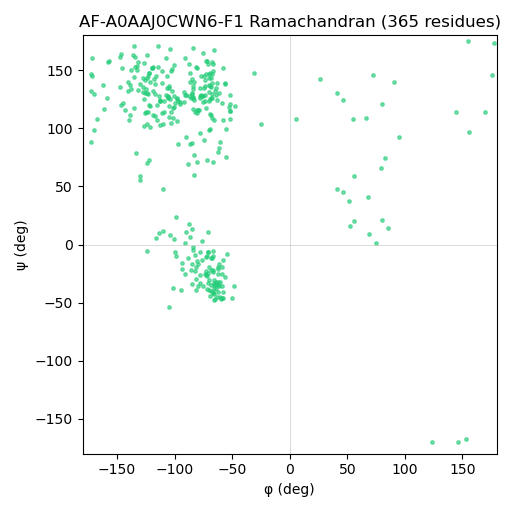 8.541 1.00 98.12 96 THR A CA 1
ATOM 755 C C . THR A 1 96 ? 1.714 0.422 9.113 1.00 98.12 96 THR A C 1
ATOM 757 O O . THR A 1 96 ? 2.339 1.443 8.835 1.00 98.12 96 THR A O 1
ATOM 760 N N . ILE A 1 97 ? 0.655 0.427 9.922 1.00 97.00 97 ILE A N 1
ATOM 761 C CA . ILE A 1 97 ? 0.217 1.596 10.691 1.00 97.00 97 ILE A CA 1
ATOM 762 C C . ILE A 1 97 ? 0.511 1.333 12.161 1.00 97.00 97 ILE A C 1
ATOM 764 O O . ILE A 1 97 ? 0.055 0.340 12.735 1.00 97.00 97 ILE A O 1
ATOM 768 N N . LEU A 1 98 ? 1.274 2.243 12.751 1.00 97.31 98 LEU A N 1
ATOM 769 C CA . LEU A 1 98 ? 1.715 2.213 14.135 1.00 97.31 98 LEU A CA 1
ATOM 770 C C . LEU A 1 98 ? 1.017 3.327 14.919 1.00 97.31 98 LEU A C 1
ATOM 772 O O . LEU A 1 98 ? 0.909 4.451 14.428 1.00 97.31 98 LEU A O 1
ATOM 776 N N . ASP A 1 99 ? 0.591 3.031 16.141 1.00 95.88 99 ASP A N 1
ATOM 777 C CA . ASP A 1 99 ? 0.279 4.038 17.150 1.00 95.88 99 ASP A CA 1
ATOM 778 C C . ASP A 1 99 ? 1.554 4.449 17.884 1.00 95.88 99 ASP A C 1
ATOM 780 O O . ASP A 1 99 ? 2.304 3.598 18.370 1.00 95.88 99 ASP A O 1
ATOM 784 N N . LEU A 1 100 ? 1.774 5.757 17.986 1.00 95.56 100 LEU A N 1
ATOM 785 C CA . LEU A 1 100 ? 2.896 6.360 18.701 1.00 95.56 100 LEU A CA 1
ATOM 786 C C . LEU A 1 100 ? 2.453 7.083 19.983 1.00 95.56 100 LEU A C 1
ATOM 788 O O . LEU A 1 100 ? 3.234 7.838 20.559 1.00 95.56 100 LEU A O 1
ATOM 792 N N . SER A 1 101 ? 1.203 6.903 20.428 1.00 92.19 101 SER A N 1
ATOM 793 C CA . SER A 1 101 ? 0.708 7.518 21.668 1.00 92.19 101 SER A CA 1
ATOM 794 C C . SER A 1 101 ? 1.385 6.972 22.931 1.00 92.19 101 SER A C 1
ATOM 796 O O . SER A 1 101 ? 1.438 7.659 23.952 1.00 92.19 101 SER A O 1
ATOM 798 N N . SER A 1 102 ? 1.929 5.753 22.859 1.00 91.25 102 SER A N 1
ATOM 799 C CA . SER A 1 102 ? 2.600 5.079 23.968 1.00 91.25 102 SER A CA 1
ATOM 800 C C . SER A 1 102 ? 4.127 5.027 23.772 1.00 91.25 102 SER A C 1
ATOM 802 O O . SER A 1 102 ? 4.607 5.144 22.642 1.00 91.25 102 SER A O 1
ATOM 804 N N . PRO A 1 103 ? 4.920 4.814 24.844 1.00 93.44 103 PRO A N 1
ATOM 805 C CA . PRO A 1 103 ? 6.383 4.732 24.754 1.00 93.44 103 PRO A CA 1
ATOM 806 C C . PRO A 1 103 ? 6.894 3.620 23.828 1.00 93.44 103 PRO A C 1
ATOM 808 O O . PRO A 1 103 ? 8.009 3.699 23.316 1.00 93.44 103 PRO A O 1
ATOM 811 N N . SER A 1 104 ? 6.092 2.572 23.638 1.00 94.25 104 SER A N 1
ATOM 812 C CA . SER A 1 104 ? 6.361 1.474 22.716 1.00 94.25 104 SER A CA 1
ATOM 813 C C . SER A 1 104 ? 5.392 1.559 21.534 1.00 94.25 104 SER A C 1
ATOM 815 O O . SER A 1 104 ? 4.192 1.362 21.741 1.00 94.25 104 SER A O 1
ATOM 817 N N . PRO A 1 105 ? 5.872 1.812 20.305 1.00 95.81 105 PRO A N 1
ATOM 818 C CA . PRO A 1 105 ? 5.017 1.821 19.126 1.00 95.81 105 PRO A CA 1
ATOM 819 C C . PRO A 1 105 ? 4.191 0.537 19.016 1.00 95.81 105 PRO A C 1
ATOM 821 O O . PRO A 1 105 ? 4.741 -0.565 19.080 1.00 95.81 105 PRO A O 1
ATOM 824 N N . GLN A 1 106 ? 2.877 0.672 18.850 1.00 96.25 106 GLN A N 1
ATOM 825 C CA . GLN A 1 106 ? 1.965 -0.464 18.725 1.00 96.25 106 GLN A CA 1
ATOM 826 C C . GLN A 1 106 ? 1.522 -0.617 17.274 1.00 96.25 106 GLN A C 1
ATOM 828 O O . GLN A 1 106 ? 1.005 0.323 16.681 1.00 96.25 106 GLN A O 1
ATOM 833 N N . VAL A 1 107 ? 1.669 -1.810 16.698 1.00 97.31 107 VAL A N 1
ATOM 834 C CA . VAL A 1 107 ? 1.124 -2.101 15.364 1.00 97.31 107 VAL A CA 1
ATOM 835 C C . VAL A 1 107 ? -0.394 -2.219 15.462 1.00 97.31 107 VAL A C 1
ATOM 837 O O . VAL A 1 107 ? -0.899 -3.115 16.136 1.00 97.31 107 VAL A O 1
ATOM 840 N N . LEU A 1 108 ? -1.110 -1.333 14.773 1.00 96.38 108 LEU A N 1
ATOM 841 C CA . LEU A 1 108 ? -2.570 -1.376 14.667 1.00 96.38 108 LEU A CA 1
ATOM 842 C C . LEU A 1 108 ? -3.019 -2.119 13.411 1.00 96.38 108 LEU A C 1
ATOM 844 O O . LEU A 1 108 ? -3.971 -2.893 13.437 1.00 96.38 108 LEU A O 1
ATOM 848 N N . HIS A 1 109 ? -2.305 -1.903 12.307 1.00 96.81 109 HIS A N 1
ATOM 849 C CA . HIS A 1 109 ? -2.613 -2.522 11.027 1.00 96.81 109 HIS A CA 1
ATOM 850 C C . HIS A 1 109 ? -1.332 -2.940 10.308 1.00 96.81 109 HIS A C 1
ATOM 852 O O . HIS A 1 109 ? -0.348 -2.203 10.314 1.00 96.81 109 HIS A O 1
ATOM 858 N N . CYS A 1 110 ? -1.352 -4.109 9.668 1.00 97.69 110 CYS A N 1
ATOM 859 C CA . CYS A 1 110 ? -0.272 -4.587 8.813 1.00 97.69 110 CYS A CA 1
ATOM 860 C C . CYS A 1 110 ? -0.860 -5.413 7.669 1.00 97.69 110 CYS A C 1
ATOM 862 O O . CYS A 1 110 ? -1.519 -6.427 7.903 1.00 97.69 110 CYS A O 1
ATOM 864 N N . GLN A 1 111 ? -0.617 -4.983 6.435 1.00 97.12 111 GLN A N 1
ATOM 865 C CA . GLN A 1 111 ? -1.074 -5.670 5.234 1.00 97.12 111 GLN A CA 1
ATOM 866 C C . GLN A 1 111 ? 0.057 -5.724 4.214 1.00 97.12 111 GLN A C 1
ATOM 868 O O . GLN A 1 111 ? 0.837 -4.785 4.083 1.00 97.12 111 GLN A O 1
ATOM 873 N N . SER A 1 112 ? 0.145 -6.824 3.467 1.00 97.50 112 SER A N 1
ATOM 874 C CA . SER A 1 112 ? 1.107 -6.962 2.375 1.00 97.50 112 SER A CA 1
ATOM 875 C C . SER A 1 112 ? 0.452 -7.505 1.114 1.00 97.50 112 SER A C 1
ATOM 877 O O . SER A 1 112 ? -0.517 -8.261 1.183 1.00 97.50 112 SER A O 1
ATOM 879 N N . GLN A 1 113 ? 0.987 -7.119 -0.040 1.00 96.88 113 GLN A N 1
ATOM 880 C CA . GLN A 1 113 ? 0.594 -7.649 -1.341 1.00 96.88 113 GLN A CA 1
ATOM 881 C C . GLN A 1 113 ? 1.795 -7.723 -2.284 1.00 96.88 113 GLN A C 1
ATOM 883 O O . GLN A 1 113 ? 2.754 -6.962 -2.159 1.00 96.88 113 GLN A O 1
ATOM 888 N N . ILE A 1 114 ? 1.743 -8.659 -3.231 1.00 96.56 114 ILE A N 1
ATOM 889 C CA . ILE A 1 114 ? 2.741 -8.753 -4.300 1.00 96.56 114 ILE A CA 1
ATOM 890 C C . ILE A 1 114 ? 2.440 -7.690 -5.356 1.00 96.56 114 ILE A C 1
ATOM 892 O O . ILE A 1 114 ? 1.290 -7.547 -5.776 1.00 96.56 114 ILE A O 1
ATOM 896 N N . CYS A 1 115 ? 3.478 -6.991 -5.795 1.00 95.94 115 CYS A N 1
ATOM 897 C CA . CYS A 1 115 ? 3.432 -5.972 -6.832 1.00 95.94 115 CYS A CA 1
ATOM 898 C C . CYS A 1 115 ? 4.607 -6.132 -7.800 1.00 95.94 115 CYS A C 1
ATOM 900 O O . CYS A 1 115 ? 5.612 -6.778 -7.484 1.00 95.94 115 CYS A O 1
ATOM 902 N N . ASP A 1 116 ? 4.483 -5.501 -8.961 1.00 95.06 116 ASP A N 1
ATOM 903 C CA . ASP A 1 116 ? 5.575 -5.386 -9.919 1.00 95.06 116 ASP A CA 1
ATOM 904 C C . ASP A 1 116 ? 6.180 -3.980 -9.815 1.00 95.06 116 ASP A C 1
ATOM 906 O O . ASP A 1 116 ? 5.459 -2.983 -9.781 1.00 95.06 116 ASP A O 1
ATOM 910 N N . LEU A 1 117 ? 7.505 -3.901 -9.731 1.00 96.00 117 LEU A N 1
ATOM 911 C CA . LEU A 1 117 ? 8.260 -2.654 -9.797 1.00 96.00 117 LEU A CA 1
ATOM 912 C C . LEU A 1 117 ? 8.842 -2.528 -11.199 1.00 96.00 117 LEU A C 1
ATOM 914 O O . LEU A 1 117 ? 9.634 -3.377 -11.607 1.00 96.00 117 LEU A O 1
ATOM 918 N N . VAL A 1 118 ? 8.432 -1.499 -11.932 1.00 93.56 118 VAL A N 1
ATOM 919 C CA . VAL A 1 118 ? 8.885 -1.249 -13.302 1.00 93.56 118 VAL A CA 1
ATOM 920 C C . VAL A 1 118 ? 9.903 -0.121 -13.280 1.00 93.56 118 VAL A C 1
ATOM 922 O O . VAL A 1 118 ? 9.540 1.043 -13.117 1.00 93.56 118 VAL A O 1
ATOM 925 N N . THR A 1 119 ? 11.176 -0.468 -13.425 1.00 93.75 119 THR A N 1
ATOM 926 C CA . THR A 1 119 ? 12.270 0.500 -13.517 1.00 93.75 119 THR A CA 1
ATOM 927 C C . THR A 1 119 ? 12.421 0.943 -14.967 1.00 93.75 119 THR A C 1
ATOM 929 O O . THR A 1 119 ? 12.574 0.097 -15.851 1.00 93.75 119 THR A O 1
ATOM 932 N N . LEU A 1 120 ? 12.381 2.255 -15.195 1.00 90.88 120 LEU A N 1
ATOM 933 C CA . LEU A 1 120 ? 12.562 2.898 -16.494 1.00 90.88 120 LEU A CA 1
ATOM 934 C C . LEU A 1 120 ? 13.745 3.867 -16.417 1.00 90.88 120 LEU A C 1
ATOM 936 O O . LEU A 1 120 ? 13.893 4.589 -15.427 1.00 90.88 120 LEU A O 1
ATOM 940 N N . GLU A 1 121 ? 14.561 3.906 -17.465 1.00 89.56 121 GLU A N 1
ATOM 941 C CA . GLU A 1 121 ? 15.501 5.009 -17.667 1.00 89.56 121 GLU A CA 1
ATOM 942 C C . GLU A 1 121 ? 14.738 6.280 -18.041 1.00 89.56 121 GLU A C 1
ATOM 944 O O . GLU A 1 121 ? 13.853 6.261 -18.901 1.00 89.56 121 GLU A O 1
ATOM 949 N N . ASP A 1 122 ? 15.060 7.384 -17.369 1.00 77.62 122 ASP A N 1
ATOM 950 C CA . ASP A 1 122 ? 14.549 8.691 -17.753 1.00 77.62 122 ASP A CA 1
ATOM 951 C C . ASP A 1 122 ? 15.357 9.192 -18.969 1.00 77.62 122 ASP A C 1
ATOM 953 O O . ASP A 1 122 ? 16.589 9.198 -18.932 1.00 77.62 122 ASP A O 1
ATOM 957 N N . PRO A 1 123 ? 14.713 9.578 -20.086 1.00 71.06 123 PRO A N 1
ATOM 958 C CA . PRO A 1 123 ? 15.433 10.066 -21.261 1.00 71.06 123 PRO A CA 1
ATOM 959 C C . PRO A 1 123 ? 16.072 11.448 -21.055 1.00 71.06 123 PRO A C 1
ATOM 961 O O . PRO A 1 123 ? 16.940 11.840 -21.837 1.00 71.06 123 PRO A O 1
ATOM 964 N N . ILE A 1 124 ? 15.606 12.215 -20.067 1.00 75.25 124 ILE A N 1
ATOM 965 C CA . ILE A 1 124 ? 16.043 13.583 -19.775 1.00 75.25 124 ILE A CA 1
ATOM 966 C C . ILE A 1 124 ? 17.016 13.584 -18.595 1.00 75.25 124 ILE A C 1
ATOM 968 O O . ILE A 1 124 ? 17.986 14.346 -18.598 1.00 75.25 124 ILE A O 1
ATOM 972 N N . GLU A 1 125 ? 16.777 12.731 -17.603 1.00 76.56 125 GLU A N 1
ATOM 973 C CA . GLU A 1 125 ? 17.530 12.718 -16.355 1.00 76.56 125 GLU A CA 1
ATOM 974 C C . GLU A 1 125 ? 18.426 11.483 -16.192 1.00 76.56 125 GLU A C 1
ATOM 976 O O . GLU A 1 125 ? 18.098 10.391 -16.642 1.00 76.56 125 GLU A O 1
ATOM 981 N N . PRO A 1 126 ? 19.567 11.603 -15.491 1.00 86.00 126 PRO A N 1
ATOM 982 C CA . PRO A 1 126 ? 20.473 10.473 -15.280 1.00 86.00 126 PRO A CA 1
ATOM 983 C C . PRO A 1 126 ? 19.918 9.419 -14.308 1.00 86.00 126 PRO A C 1
ATOM 985 O O . PRO A 1 126 ? 20.561 8.392 -14.088 1.00 86.00 126 PRO A O 1
ATOM 988 N N . HIS A 1 127 ? 18.776 9.684 -13.670 1.00 91.94 127 HIS A N 1
ATOM 989 C CA . HIS A 1 127 ? 18.216 8.840 -12.626 1.00 91.94 127 HIS A CA 1
ATOM 990 C C . HIS A 1 127 ? 17.028 8.042 -13.147 1.00 91.94 127 HIS A C 1
ATOM 992 O O . HIS A 1 127 ? 16.138 8.562 -13.811 1.00 91.94 127 HIS A O 1
ATOM 998 N N . ARG A 1 128 ? 17.007 6.754 -12.810 1.00 92.44 128 ARG A N 1
ATOM 999 C CA . ARG A 1 128 ? 15.906 5.864 -13.165 1.00 92.44 128 ARG A CA 1
ATOM 1000 C C . ARG A 1 128 ? 14.680 6.178 -12.314 1.00 92.44 128 ARG A C 1
ATOM 1002 O O . ARG A 1 128 ? 14.799 6.507 -11.136 1.00 92.44 128 ARG A O 1
ATOM 1009 N N . ILE A 1 129 ? 13.495 6.010 -12.887 1.00 92.19 129 ILE A N 1
ATOM 1010 C CA . ILE A 1 129 ? 12.223 6.094 -12.160 1.00 92.19 129 ILE A CA 1
ATOM 1011 C C . ILE A 1 129 ? 11.688 4.676 -11.979 1.00 92.19 129 ILE A C 1
ATOM 1013 O O . ILE A 1 129 ? 11.715 3.872 -12.911 1.00 92.19 129 ILE A O 1
ATOM 1017 N N . VAL A 1 130 ? 11.184 4.359 -10.786 1.00 94.75 130 VAL A N 1
ATOM 1018 C CA . VAL A 1 130 ? 10.575 3.053 -10.500 1.00 94.75 130 VAL A CA 1
ATOM 1019 C C . VAL A 1 130 ? 9.080 3.230 -10.304 1.00 94.75 130 VAL A C 1
ATOM 1021 O O . VAL A 1 130 ? 8.651 3.827 -9.324 1.00 94.75 130 VAL A O 1
ATOM 1024 N N . TYR A 1 131 ? 8.273 2.686 -11.204 1.00 94.62 131 TYR A N 1
ATOM 1025 C CA . TYR A 1 131 ? 6.819 2.672 -11.076 1.00 94.62 131 TYR A CA 1
ATOM 1026 C C . TYR A 1 131 ? 6.364 1.467 -10.262 1.00 94.62 131 TYR A C 1
ATOM 1028 O O . TYR A 1 131 ? 6.895 0.365 -10.410 1.00 94.62 131 TYR A O 1
ATOM 1036 N N . VAL A 1 132 ? 5.375 1.676 -9.399 1.00 96.12 132 VAL A N 1
ATOM 1037 C CA . VAL A 1 132 ? 4.824 0.650 -8.518 1.00 96.12 132 VAL A CA 1
ATOM 1038 C C . VAL A 1 132 ? 3.469 0.209 -9.059 1.00 96.12 132 VAL A C 1
ATOM 1040 O O . VAL A 1 132 ? 2.481 0.930 -8.967 1.00 96.12 132 VAL A O 1
ATOM 1043 N N . ASN A 1 133 ? 3.407 -1.016 -9.574 1.00 93.56 133 ASN A N 1
ATOM 1044 C CA . ASN A 1 133 ? 2.170 -1.617 -10.060 1.00 93.56 133 ASN A CA 1
ATOM 1045 C C . ASN A 1 133 ? 1.563 -2.505 -8.970 1.00 93.56 133 ASN A C 1
ATOM 1047 O O . ASN A 1 133 ? 1.828 -3.711 -8.890 1.00 93.56 133 ASN A O 1
ATOM 1051 N N . LEU A 1 134 ? 0.761 -1.895 -8.096 1.0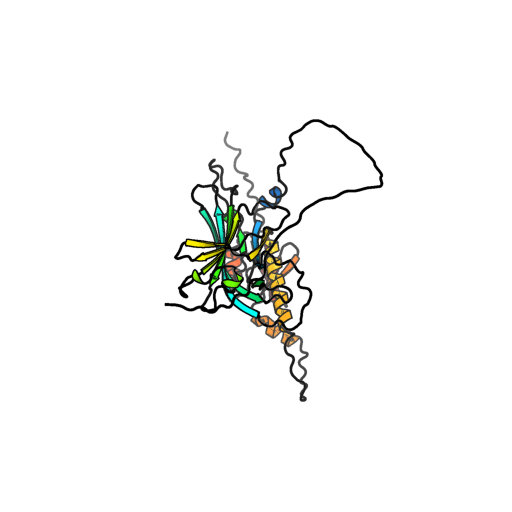0 93.25 134 LEU A N 1
ATOM 1052 C CA . LEU A 1 134 ? -0.074 -2.619 -7.137 1.00 93.25 134 LEU A CA 1
ATOM 1053 C C . LEU A 1 134 ? -1.307 -3.194 -7.843 1.00 93.25 134 LEU A C 1
ATOM 1055 O O . LEU A 1 134 ? -1.874 -2.563 -8.728 1.00 93.25 134 LEU A O 1
ATOM 1059 N N . ARG A 1 135 ? -1.768 -4.374 -7.411 1.00 88.69 135 ARG A N 1
ATOM 1060 C CA . ARG A 1 135 ? -3.033 -4.947 -7.915 1.00 88.69 135 ARG A CA 1
ATOM 1061 C C . ARG A 1 135 ? -4.243 -4.107 -7.519 1.00 88.69 135 ARG A C 1
ATOM 1063 O O . ARG A 1 135 ? -5.215 -4.047 -8.255 1.00 88.69 135 ARG A O 1
ATOM 1070 N N . GLN A 1 136 ? -4.180 -3.517 -6.332 1.00 91.12 136 GLN A N 1
ATOM 1071 C CA . GLN A 1 136 ? -5.191 -2.623 -5.790 1.00 91.12 136 GLN A CA 1
ATOM 1072 C C . GLN A 1 136 ? -4.557 -1.728 -4.716 1.00 91.12 136 GLN A C 1
ATOM 1074 O O . GLN A 1 136 ? -3.556 -2.126 -4.108 1.00 91.12 136 GLN A O 1
ATOM 1079 N N . PRO A 1 137 ? -5.133 -0.553 -4.424 1.00 94.06 137 PRO A N 1
ATOM 1080 C CA . PRO A 1 137 ? -4.762 0.224 -3.248 1.00 94.06 137 PRO A CA 1
ATOM 1081 C C . PRO A 1 137 ? -4.962 -0.579 -1.954 1.00 94.06 137 PRO A C 1
ATOM 1083 O O . PRO A 1 137 ? -5.847 -1.437 -1.860 1.00 94.06 137 PRO A O 1
ATOM 1086 N N . PHE A 1 138 ? -4.174 -0.281 -0.923 1.00 95.25 138 PHE A N 1
ATOM 1087 C CA . PHE A 1 138 ? -4.442 -0.822 0.409 1.00 95.25 138 PHE A CA 1
ATOM 1088 C C . PHE A 1 138 ? -5.646 -0.100 1.008 1.00 95.25 138 PHE A C 1
ATOM 1090 O O . PHE A 1 138 ? -5.746 1.121 0.915 1.00 95.25 138 PHE A O 1
ATOM 1097 N N . CYS A 1 139 ? -6.548 -0.857 1.625 1.00 93.94 139 CYS A N 1
ATOM 1098 C CA . CYS A 1 139 ? -7.807 -0.351 2.158 1.00 93.94 139 CYS A CA 1
ATOM 1099 C C . CYS A 1 139 ? -7.900 -0.696 3.644 1.00 93.94 139 CYS A C 1
ATOM 1101 O O . CYS A 1 139 ? -8.183 -1.838 4.008 1.00 93.94 139 CYS A O 1
ATOM 1103 N N . VAL A 1 140 ? -7.666 0.292 4.505 1.00 94.25 140 VAL A N 1
ATOM 1104 C CA . VAL A 1 140 ? -7.647 0.118 5.958 1.00 94.25 140 VAL A CA 1
ATOM 1105 C C . VAL A 1 140 ? -8.963 0.597 6.558 1.00 94.25 140 VAL A C 1
ATOM 1107 O O . VAL A 1 140 ? -9.327 1.769 6.455 1.00 94.25 140 VAL A O 1
ATOM 1110 N N . GLN A 1 141 ? -9.689 -0.315 7.202 1.00 92.31 141 GLN A N 1
ATOM 1111 C CA . GLN A 1 141 ? -10.937 0.020 7.886 1.00 92.31 141 GLN A CA 1
ATOM 1112 C C . GLN A 1 141 ? -10.658 0.972 9.047 1.00 92.31 141 GLN A C 1
ATOM 1114 O O . GLN A 1 141 ? -9.753 0.721 9.845 1.00 92.31 141 GLN A O 1
ATOM 1119 N N . ARG A 1 142 ? -11.465 2.029 9.182 1.00 90.75 142 ARG A N 1
ATOM 1120 C CA . ARG A 1 142 ? -11.329 3.003 10.275 1.00 90.75 142 ARG A CA 1
ATOM 1121 C C . ARG A 1 142 ? -11.241 2.331 11.645 1.00 90.75 142 ARG A C 1
ATOM 1123 O O . ARG A 1 142 ? -10.365 2.670 12.433 1.00 90.75 142 ARG A O 1
ATOM 1130 N N . ASP A 1 143 ? -12.120 1.369 11.901 1.00 91.00 143 ASP A N 1
ATOM 1131 C CA . ASP A 1 143 ? -12.230 0.729 13.213 1.00 91.00 143 ASP A CA 1
ATOM 1132 C C . ASP A 1 143 ? -10.982 -0.092 13.571 1.00 91.00 143 ASP A C 1
ATOM 1134 O O . ASP A 1 143 ? -10.692 -0.288 14.747 1.00 91.00 143 ASP A O 1
ATOM 1138 N N . SER A 1 144 ? -10.192 -0.500 12.569 1.00 93.56 144 SER A N 1
ATOM 1139 C CA . SER A 1 144 ? -8.942 -1.243 12.776 1.00 93.56 144 SER A CA 1
ATOM 1140 C C . SER A 1 144 ? -7.774 -0.383 13.265 1.00 93.56 144 SER A C 1
ATOM 1142 O O . SER A 1 144 ? -6.769 -0.929 13.705 1.00 93.56 144 SER A O 1
ATOM 1144 N N . ILE A 1 145 ? -7.892 0.948 13.202 1.00 94.88 145 ILE A N 1
ATOM 1145 C CA . ILE A 1 145 ? -6.847 1.876 13.660 1.00 94.88 145 ILE A CA 1
ATOM 1146 C C . ILE A 1 145 ? -7.271 2.704 14.879 1.00 94.88 145 ILE A C 1
ATOM 1148 O O . ILE A 1 145 ? -6.590 3.668 15.239 1.00 94.88 145 ILE A O 1
ATOM 1152 N N . LEU A 1 146 ? -8.400 2.369 15.506 1.00 93.62 146 LEU A N 1
ATOM 1153 C CA . LEU A 1 146 ? -8.807 2.999 16.757 1.00 93.62 146 LEU A CA 1
ATOM 1154 C C . LEU A 1 146 ? -7.957 2.472 17.920 1.00 93.62 146 LEU A C 1
ATOM 1156 O O . LEU A 1 146 ? -7.602 1.296 17.971 1.00 93.62 146 LEU A O 1
ATOM 1160 N N . VAL A 1 147 ? -7.668 3.350 18.873 1.00 94.94 147 VAL A N 1
ATOM 1161 C CA . VAL A 1 147 ? -6.909 3.063 20.091 1.00 94.94 147 VAL A CA 1
ATOM 1162 C C . VAL A 1 147 ? -7.772 3.319 21.321 1.00 94.94 147 VAL A C 1
ATOM 1164 O O . VAL A 1 147 ? -8.700 4.132 21.292 1.00 94.94 147 VAL A O 1
ATOM 1167 N N . SER A 1 148 ? -7.476 2.622 22.415 1.00 93.88 148 SER A N 1
ATOM 1168 C CA . SER A 1 148 ? -8.146 2.846 23.696 1.00 93.88 148 SER A CA 1
ATOM 1169 C C . SER A 1 148 ? -7.782 4.219 24.246 1.00 93.88 148 SER A C 1
ATOM 1171 O O . SER A 1 148 ? -6.607 4.533 24.424 1.00 93.88 148 SER A O 1
ATOM 1173 N N . THR A 1 149 ? -8.794 5.026 24.555 1.00 90.62 149 THR A N 1
ATOM 1174 C CA . THR A 1 149 ? -8.574 6.292 25.259 1.00 90.62 149 THR A CA 1
ATOM 1175 C C . THR A 1 149 ? -8.099 6.024 26.693 1.00 90.62 149 THR A C 1
ATOM 1177 O O . THR A 1 149 ? -8.635 5.127 27.354 1.00 90.62 149 THR A O 1
ATOM 1180 N N . PRO A 1 150 ? -7.123 6.789 27.214 1.00 89.00 150 PRO A N 1
ATOM 1181 C CA . PRO A 1 150 ? -6.641 6.620 28.587 1.00 89.00 150 PRO A CA 1
ATOM 1182 C C . PRO A 1 150 ? -7.738 6.891 29.627 1.00 89.00 150 PRO A C 1
ATOM 1184 O O . PRO A 1 150 ? -7.713 6.317 30.711 1.00 89.00 150 PRO A O 1
ATOM 1187 N N . ASP A 1 151 ? -8.740 7.698 29.269 1.00 90.50 151 ASP A N 1
ATOM 1188 C CA . ASP A 1 151 ? -9.869 8.060 30.131 1.00 90.50 151 ASP A CA 1
ATOM 1189 C C . ASP A 1 151 ? -10.925 6.942 30.263 1.00 90.50 151 ASP A C 1
ATOM 1191 O O . ASP A 1 151 ? -11.968 7.137 30.885 1.00 90.50 151 ASP A O 1
ATOM 1195 N N . GLY A 1 152 ? -10.693 5.767 29.660 1.00 84.38 152 GLY A N 1
ATOM 1196 C CA . GLY A 1 152 ? -11.595 4.612 29.736 1.00 84.38 152 GLY A CA 1
ATOM 1197 C C . GLY A 1 152 ? -12.928 4.798 28.999 1.00 84.38 152 GLY A C 1
ATOM 1198 O O . GLY A 1 152 ? -13.825 3.968 29.130 1.00 84.38 152 GLY A O 1
ATOM 1199 N N . GLY A 1 153 ? -13.063 5.875 28.219 1.00 84.31 153 GLY A N 1
ATOM 1200 C CA . GLY A 1 153 ? -14.306 6.312 27.577 1.00 84.31 153 GLY A CA 1
ATOM 1201 C C . GLY A 1 153 ? -14.600 5.690 26.209 1.00 84.31 153 GLY A C 1
ATOM 1202 O O . GLY A 1 153 ? -15.554 6.104 25.554 1.00 84.31 153 GLY A O 1
ATOM 1203 N N . GLY A 1 154 ? -13.801 4.718 25.762 1.00 91.69 154 GLY A N 1
ATOM 1204 C CA . GLY A 1 154 ? -13.995 4.002 24.499 1.00 91.69 154 GLY A CA 1
ATOM 1205 C C . GLY A 1 154 ? -12.796 4.065 23.554 1.00 91.69 154 GLY A C 1
ATOM 1206 O O . GLY A 1 154 ? -11.696 4.480 23.933 1.00 91.69 154 GLY A O 1
ATOM 1207 N N . LEU A 1 155 ? -13.026 3.608 22.322 1.00 93.69 155 LEU A N 1
ATOM 1208 C CA . LEU A 1 155 ? -12.047 3.592 21.239 1.00 93.69 155 LEU A CA 1
ATOM 1209 C C . LEU A 1 155 ? -12.133 4.902 20.444 1.00 93.69 155 LEU A C 1
ATOM 1211 O O . LEU A 1 155 ? -13.216 5.298 20.009 1.00 93.69 155 LEU A O 1
ATOM 1215 N N . SER A 1 156 ? -11.004 5.573 20.231 1.00 92.00 156 SER A N 1
ATOM 1216 C CA . SER A 1 156 ? -10.918 6.787 19.413 1.00 92.00 156 SER A CA 1
ATOM 1217 C C . SER A 1 156 ? -9.717 6.734 18.478 1.00 92.00 156 SER A C 1
ATOM 1219 O O . SER A 1 156 ? -8.869 5.855 18.582 1.00 92.00 156 SER A O 1
ATOM 1221 N N . LEU A 1 157 ? -9.619 7.685 17.549 1.00 90.69 157 LEU A N 1
ATOM 1222 C CA . LEU A 1 157 ? -8.368 7.860 16.815 1.00 90.69 157 LEU A CA 1
ATOM 1223 C C . LEU A 1 157 ? -7.280 8.399 17.756 1.00 90.69 157 LEU A C 1
ATOM 1225 O O . LEU A 1 157 ? -7.568 9.231 18.619 1.00 90.69 157 LEU A O 1
ATOM 1229 N N . SER A 1 158 ? -6.047 7.937 17.559 1.00 91.31 158 SER A N 1
ATOM 1230 C CA . SER A 1 158 ? -4.843 8.454 18.204 1.00 91.31 158 SER A CA 1
ATOM 1231 C C . SER A 1 158 ? -4.488 9.835 17.654 1.00 91.31 158 SER A C 1
ATOM 1233 O O . SER A 1 158 ? -4.817 10.195 16.520 1.00 91.31 158 SER A O 1
ATOM 1235 N N . HIS A 1 159 ? -3.774 10.613 18.461 1.00 88.56 159 HIS A N 1
ATOM 1236 C CA . HIS A 1 159 ? -3.191 11.882 18.033 1.00 88.56 159 HIS A CA 1
ATOM 1237 C C . HIS A 1 159 ? -1.892 11.700 17.245 1.00 88.56 159 HIS A C 1
ATOM 1239 O O . HIS A 1 159 ? -1.460 12.651 16.593 1.00 88.56 159 HIS A O 1
ATOM 1245 N N . SER A 1 160 ? -1.275 10.516 17.325 1.00 92.69 160 SER A N 1
ATOM 1246 C CA . SER A 1 160 ? 0.026 10.241 16.727 1.00 92.69 160 SER A CA 1
ATOM 1247 C C . SER A 1 160 ? 0.049 8.863 16.083 1.00 92.69 160 SER A C 1
ATOM 1249 O O . SER A 1 160 ? 0.012 7.841 16.766 1.00 92.69 160 SER A O 1
ATOM 1251 N N . TYR A 1 161 ? 0.120 8.851 14.757 1.00 95.38 161 TYR A N 1
ATOM 1252 C CA . TYR A 1 161 ? 0.263 7.635 13.964 1.00 95.38 161 TYR A CA 1
ATOM 1253 C C . TYR A 1 161 ? 1.549 7.697 13.154 1.00 95.38 161 TYR A C 1
ATOM 1255 O O . TYR A 1 161 ? 1.966 8.776 12.742 1.00 95.38 161 TYR A O 1
ATOM 1263 N N . GLN A 1 162 ? 2.120 6.541 12.845 1.00 95.44 162 GLN A N 1
ATOM 1264 C CA . GLN A 1 162 ? 3.163 6.415 11.837 1.00 95.44 162 GLN A CA 1
ATOM 1265 C C . GLN A 1 162 ? 2.729 5.416 10.773 1.00 95.44 162 GLN A C 1
ATOM 1267 O O . GLN A 1 162 ? 2.317 4.298 11.080 1.00 95.44 162 GLN A O 1
ATOM 1272 N N . LEU A 1 163 ? 2.829 5.837 9.518 1.00 96.44 163 LEU A N 1
ATOM 1273 C CA . LEU A 1 163 ? 2.672 4.982 8.355 1.00 96.44 163 LEU A CA 1
ATOM 1274 C C . LEU A 1 163 ? 4.058 4.549 7.875 1.00 96.44 163 LEU A C 1
ATOM 1276 O O . LEU A 1 163 ? 4.904 5.385 7.565 1.00 96.44 163 LEU A O 1
ATOM 1280 N N . LEU A 1 164 ? 4.273 3.242 7.799 1.00 97.06 164 LEU A N 1
ATOM 1281 C CA . LEU A 1 164 ? 5.484 2.618 7.284 1.00 97.06 164 LEU A CA 1
ATOM 1282 C C . LEU A 1 164 ? 5.125 1.838 6.016 1.00 97.06 164 LEU A C 1
ATOM 1284 O O . LEU A 1 164 ?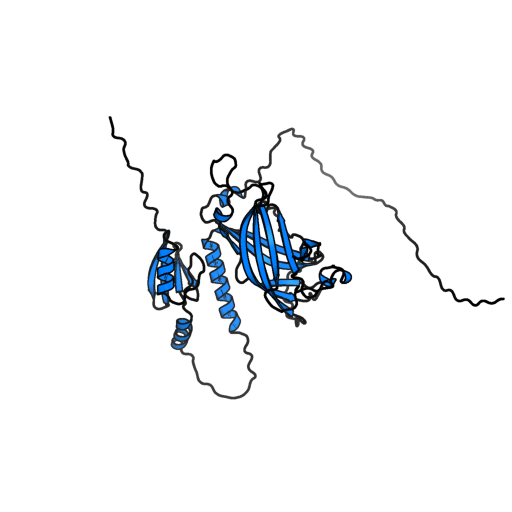 4.299 0.925 6.065 1.00 97.06 164 LEU A O 1
ATOM 1288 N N . ILE A 1 165 ? 5.746 2.198 4.893 1.00 97.62 165 ILE A N 1
ATOM 1289 C CA . ILE A 1 165 ? 5.604 1.489 3.616 1.00 97.62 165 ILE A CA 1
ATOM 1290 C C . ILE A 1 165 ? 6.947 0.850 3.291 1.00 97.62 165 ILE A C 1
ATOM 1292 O O . ILE A 1 165 ? 7.967 1.535 3.244 1.00 97.62 165 ILE A O 1
ATOM 1296 N N . GLU A 1 166 ? 6.944 -0.460 3.083 1.00 97.81 166 GLU A N 1
ATOM 1297 C CA . GLU A 1 166 ? 8.132 -1.273 2.854 1.00 97.81 166 GLU A CA 1
ATOM 1298 C C . GLU A 1 166 ? 7.991 -2.072 1.561 1.00 97.81 166 GLU A C 1
ATOM 1300 O O . GLU A 1 166 ? 6.925 -2.598 1.246 1.00 97.81 166 GLU A O 1
ATOM 1305 N N . PHE A 1 167 ? 9.090 -2.197 0.832 1.00 97.25 167 PHE A N 1
ATOM 1306 C CA . PHE A 1 167 ? 9.240 -3.101 -0.289 1.00 97.25 167 PHE A CA 1
ATOM 1307 C C . PHE A 1 167 ? 10.362 -4.087 0.010 1.00 97.25 167 PHE A C 1
ATOM 1309 O O . PHE A 1 167 ? 11.458 -3.687 0.407 1.00 97.25 167 PHE A O 1
ATOM 1316 N N . GLU A 1 168 ? 10.092 -5.364 -0.224 1.00 95.75 168 GLU A N 1
ATOM 1317 C CA . GLU A 1 168 ? 11.058 -6.454 -0.094 1.00 95.75 168 GLU A CA 1
ATOM 1318 C C . GLU A 1 168 ? 10.989 -7.394 -1.304 1.00 95.75 168 GLU A C 1
ATOM 1320 O O . GLU A 1 168 ? 9.999 -7.416 -2.040 1.00 95.75 168 GLU A O 1
ATOM 1325 N N . ALA A 1 169 ? 12.034 -8.193 -1.515 1.00 94.81 169 ALA A N 1
ATOM 1326 C CA . ALA A 1 169 ? 12.089 -9.123 -2.637 1.00 94.81 169 ALA A CA 1
ATOM 1327 C C . ALA A 1 169 ? 10.957 -10.166 -2.568 1.00 94.81 169 ALA A C 1
ATOM 1329 O O . ALA A 1 169 ? 10.781 -10.850 -1.560 1.00 94.81 169 ALA A O 1
ATOM 1330 N N . ALA A 1 170 ? 10.231 -10.362 -3.674 1.00 94.38 170 ALA A N 1
ATOM 1331 C CA . ALA A 1 170 ? 9.232 -11.426 -3.812 1.00 94.38 170 ALA A CA 1
ATOM 1332 C C . ALA A 1 170 ? 9.681 -12.516 -4.801 1.00 94.38 170 ALA A C 1
ATOM 1334 O O . ALA A 1 170 ? 8.934 -12.915 -5.698 1.00 94.38 170 ALA A O 1
ATOM 1335 N N . GLY A 1 171 ? 10.919 -12.988 -4.653 1.00 86.88 171 GLY A N 1
ATOM 1336 C CA . GLY A 1 171 ? 11.510 -14.035 -5.487 1.00 86.88 171 GLY A CA 1
ATOM 1337 C C . GLY A 1 171 ? 13.009 -13.838 -5.702 1.00 86.88 171 GLY A C 1
ATOM 1338 O O . GLY A 1 171 ? 13.626 -12.990 -5.071 1.00 86.88 171 GLY A O 1
ATOM 1339 N N . ALA A 1 172 ? 13.584 -14.624 -6.613 1.00 61.78 172 ALA A N 1
ATOM 1340 C CA . ALA A 1 172 ? 15.024 -14.647 -6.898 1.00 61.78 172 ALA A CA 1
ATOM 1341 C C . ALA A 1 172 ? 15.479 -13.620 -7.959 1.00 61.78 172 ALA A C 1
ATOM 1343 O O . ALA A 1 172 ? 16.540 -13.784 -8.558 1.00 61.78 172 ALA A O 1
ATOM 1344 N N . ALA A 1 173 ? 14.668 -12.598 -8.248 1.00 68.31 173 ALA A N 1
ATOM 1345 C CA . ALA A 1 173 ? 15.075 -11.529 -9.156 1.00 68.31 173 ALA A CA 1
ATOM 1346 C C . ALA A 1 173 ? 16.112 -10.615 -8.481 1.00 68.31 173 ALA A C 1
ATOM 1348 O O . ALA A 1 173 ? 16.194 -10.552 -7.255 1.00 68.31 173 ALA A O 1
ATOM 1349 N N . TYR A 1 174 ? 16.888 -9.907 -9.301 1.00 83.75 174 TYR A N 1
ATOM 1350 C CA . TYR A 1 174 ? 17.781 -8.832 -8.877 1.00 83.75 174 TYR A CA 1
ATOM 1351 C C . TYR A 1 174 ? 17.028 -7.881 -7.928 1.00 83.75 174 TYR A C 1
ATOM 1353 O O . TYR A 1 174 ? 15.983 -7.323 -8.270 1.00 83.75 174 TYR A O 1
ATOM 1361 N N . TRP A 1 175 ? 17.523 -7.773 -6.699 1.00 90.19 175 TRP A N 1
ATOM 1362 C CA . TRP A 1 175 ? 16.936 -6.954 -5.649 1.00 90.19 175 TRP A CA 1
ATOM 1363 C C . TRP A 1 175 ? 18.050 -6.229 -4.893 1.00 90.19 175 TRP A C 1
ATOM 1365 O O . TRP A 1 175 ? 19.019 -6.891 -4.502 1.00 90.19 175 TRP A O 1
ATOM 1375 N N . PRO A 1 176 ? 17.926 -4.914 -4.629 1.00 91.69 176 PRO A N 1
ATOM 1376 C CA . PRO A 1 176 ? 16.836 -3.995 -5.009 1.00 91.69 176 PRO A CA 1
ATOM 1377 C C . PRO A 1 176 ? 16.699 -3.752 -6.534 1.00 91.69 176 PRO A C 1
ATOM 1379 O O . PRO A 1 176 ? 17.580 -4.147 -7.295 1.00 91.69 176 PRO A O 1
ATOM 1382 N N . PRO A 1 177 ? 15.593 -3.135 -7.011 1.00 90.44 177 PRO A N 1
ATOM 1383 C CA . PRO A 1 177 ? 15.369 -2.851 -8.440 1.00 90.44 177 PRO A CA 1
ATOM 1384 C C . PRO A 1 177 ? 16.263 -1.732 -9.007 1.00 90.44 177 PRO A C 1
ATOM 1386 O O . PRO A 1 177 ? 16.283 -1.523 -10.218 1.00 90.44 177 PRO A O 1
ATOM 1389 N N . LEU A 1 178 ? 16.969 -1.013 -8.131 1.00 92.38 178 LEU A N 1
ATOM 1390 C CA . LEU A 1 178 ? 17.964 0.013 -8.435 1.00 92.38 178 LEU A CA 1
ATOM 1391 C C . LEU A 1 178 ? 19.314 -0.463 -7.911 1.00 92.38 178 LEU A C 1
ATOM 1393 O O . LEU A 1 178 ? 19.373 -1.107 -6.861 1.00 92.38 178 LEU A O 1
ATOM 1397 N N . ASN A 1 179 ? 20.400 -0.144 -8.606 1.00 90.75 179 ASN A N 1
ATOM 1398 C CA . ASN A 1 179 ? 21.725 -0.475 -8.089 1.00 90.75 179 ASN A CA 1
ATOM 1399 C C . ASN A 1 179 ? 22.134 0.487 -6.951 1.00 90.75 179 ASN A C 1
ATOM 1401 O O . ASN A 1 179 ? 21.539 1.543 -6.736 1.00 90.75 179 ASN A O 1
ATOM 1405 N N . PHE A 1 180 ? 23.158 0.121 -6.179 1.00 89.75 180 PHE A N 1
ATOM 1406 C CA . PHE A 1 180 ? 23.560 0.909 -5.006 1.00 89.75 180 PHE A CA 1
ATOM 1407 C C . PHE A 1 180 ? 24.107 2.293 -5.361 1.00 89.75 180 PHE A C 1
ATOM 1409 O O . PHE A 1 180 ? 23.879 3.243 -4.616 1.00 89.75 180 PHE A O 1
ATOM 1416 N N . GLN A 1 181 ? 24.779 2.417 -6.509 1.00 91.19 181 GLN A N 1
ATOM 1417 C CA . GLN A 1 181 ? 25.296 3.695 -6.987 1.00 91.19 181 GLN A CA 1
ATOM 1418 C C . GLN A 1 181 ? 24.150 4.653 -7.329 1.00 91.19 181 GLN A C 1
ATOM 1420 O O . GLN A 1 181 ? 24.204 5.818 -6.944 1.00 91.19 181 GLN A O 1
ATOM 1425 N N . GLU A 1 182 ? 23.098 4.152 -7.980 1.00 92.00 182 GLU A N 1
ATOM 1426 C CA . GLU A 1 182 ? 21.870 4.901 -8.250 1.00 92.00 182 GLU A CA 1
ATOM 1427 C C . GLU A 1 182 ? 21.227 5.370 -6.948 1.00 92.00 182 GLU A C 1
ATOM 1429 O O . GLU A 1 182 ? 20.888 6.541 -6.833 1.00 92.00 182 GLU A O 1
ATOM 1434 N N . LEU A 1 183 ? 21.125 4.495 -5.942 1.00 92.38 183 LEU A N 1
ATOM 1435 C CA . LEU A 1 183 ? 20.569 4.832 -4.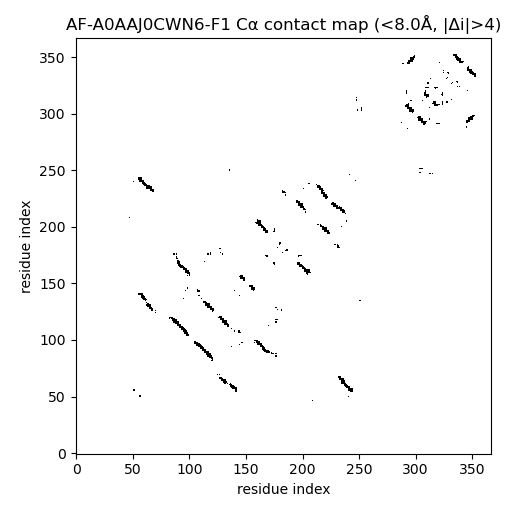626 1.00 92.38 183 LEU A CA 1
ATOM 1436 C C . LEU A 1 183 ? 21.423 5.836 -3.824 1.00 92.38 183 LEU A C 1
ATOM 1438 O O . LEU A 1 183 ? 20.961 6.328 -2.791 1.00 92.38 183 LEU A O 1
ATOM 1442 N N . GLY A 1 184 ? 22.640 6.149 -4.282 1.00 91.25 184 GLY A N 1
ATOM 1443 C CA . GLY A 1 184 ? 23.581 7.040 -3.601 1.00 91.25 184 GLY A CA 1
ATOM 1444 C C . GLY A 1 184 ? 24.348 6.374 -2.455 1.00 91.25 184 GLY A C 1
ATOM 1445 O O . GLY A 1 184 ? 24.841 7.065 -1.565 1.00 91.25 184 GLY A O 1
ATOM 1446 N N . ILE A 1 185 ? 24.449 5.041 -2.448 1.00 88.69 185 ILE A N 1
ATOM 1447 C CA . ILE A 1 185 ? 25.079 4.265 -1.375 1.00 88.69 185 ILE A CA 1
ATOM 1448 C C . ILE A 1 185 ? 26.441 3.730 -1.842 1.00 88.69 185 ILE A C 1
ATOM 1450 O O . ILE A 1 185 ? 26.574 3.198 -2.942 1.00 88.69 185 ILE A O 1
ATOM 1454 N N . SER A 1 186 ? 27.472 3.847 -0.997 1.00 86.69 186 SER A N 1
ATOM 1455 C CA . SER A 1 186 ? 28.824 3.369 -1.324 1.00 86.69 186 SER A CA 1
ATOM 1456 C C . SER A 1 186 ? 28.893 1.838 -1.398 1.00 86.69 186 SER A C 1
ATOM 1458 O O . SER A 1 186 ? 28.576 1.144 -0.427 1.00 86.69 186 SER A O 1
ATOM 1460 N N . THR A 1 187 ? 29.386 1.316 -2.526 1.00 79.50 187 THR A N 1
ATOM 1461 C CA . THR A 1 187 ? 29.537 -0.122 -2.817 1.00 79.50 187 THR A CA 1
ATOM 1462 C C . THR A 1 187 ? 30.381 -0.863 -1.776 1.00 79.50 187 THR A C 1
ATOM 1464 O O . THR A 1 187 ? 30.148 -2.041 -1.521 1.00 79.50 187 THR A O 1
ATOM 1467 N N . GLU A 1 188 ? 31.321 -0.181 -1.115 1.00 79.00 188 GLU A N 1
ATOM 1468 C CA . GLU A 1 188 ? 32.189 -0.781 -0.088 1.00 79.00 188 GLU A CA 1
ATOM 1469 C C . GLU A 1 188 ? 31.412 -1.307 1.131 1.00 79.00 188 GLU A C 1
ATOM 1471 O O . GLU A 1 188 ? 31.899 -2.172 1.856 1.00 79.00 188 GLU A O 1
ATOM 1476 N N . SER A 1 189 ? 30.179 -0.832 1.333 1.00 69.75 189 SER A N 1
ATOM 1477 C CA . SER A 1 189 ? 29.323 -1.243 2.453 1.00 69.75 189 SER A CA 1
ATOM 1478 C C . SER A 1 189 ? 28.651 -2.612 2.241 1.00 69.75 189 SER A C 1
ATOM 1480 O O . SER A 1 189 ? 28.007 -3.128 3.158 1.00 69.75 189 SER A O 1
ATOM 1482 N N . PHE A 1 190 ? 28.788 -3.223 1.055 1.00 66.69 190 PHE A N 1
ATOM 1483 C CA . PHE A 1 190 ? 28.026 -4.406 0.645 1.00 66.69 190 PHE A CA 1
ATOM 1484 C C . PHE A 1 190 ? 28.947 -5.580 0.308 1.00 66.69 190 PHE A C 1
ATOM 1486 O O . PHE A 1 190 ? 29.501 -5.658 -0.783 1.00 66.69 190 PHE A O 1
ATOM 1493 N N . GLN A 1 191 ? 29.084 -6.531 1.237 1.00 63.84 191 GLN A N 1
ATOM 1494 C CA . GLN A 1 191 ? 29.889 -7.745 1.024 1.00 63.84 191 GLN A CA 1
ATOM 1495 C C . GLN A 1 191 ? 29.090 -9.058 1.042 1.00 63.84 191 GLN A C 1
ATOM 1497 O O . GLN A 1 191 ? 29.698 -10.119 0.946 1.00 63.84 191 GLN A O 1
ATOM 1502 N N . SER A 1 192 ? 27.752 -9.040 1.132 1.00 68.94 192 SER A N 1
ATOM 1503 C CA . SER A 1 192 ? 26.976 -10.291 1.115 1.00 68.94 192 SER A CA 1
ATOM 1504 C C . SER A 1 192 ? 25.735 -10.235 0.211 1.00 68.94 192 SER A C 1
ATOM 1506 O O . SER A 1 192 ? 24.823 -9.449 0.487 1.00 68.94 192 SER A O 1
ATOM 1508 N N . PRO A 1 193 ? 25.672 -11.082 -0.838 1.00 66.25 193 PRO A N 1
ATOM 1509 C CA . PRO A 1 193 ? 24.506 -11.218 -1.714 1.00 66.25 193 PRO A CA 1
ATOM 1510 C C . PRO A 1 193 ? 23.312 -11.915 -1.039 1.00 66.25 193 PRO A C 1
ATOM 1512 O O . PRO A 1 193 ? 22.232 -11.952 -1.615 1.00 66.25 193 PRO A O 1
ATOM 1515 N N . GLU A 1 194 ? 23.473 -12.442 0.180 1.00 72.12 194 GLU A N 1
ATOM 1516 C CA . GLU A 1 194 ? 22.406 -13.125 0.930 1.00 72.12 194 GLU A CA 1
ATOM 1517 C C . GLU A 1 194 ? 21.602 -12.183 1.841 1.00 72.12 194 GLU A C 1
ATOM 1519 O O . GLU A 1 194 ? 20.702 -12.613 2.564 1.00 72.12 194 GLU A O 1
ATOM 1524 N N . ARG A 1 195 ? 21.922 -10.884 1.851 1.00 76.44 195 ARG A N 1
ATOM 1525 C CA . ARG A 1 195 ? 21.248 -9.927 2.732 1.00 76.44 195 ARG A CA 1
ATOM 1526 C C . ARG A 1 195 ? 19.836 -9.623 2.243 1.00 76.44 195 ARG A C 1
ATOM 1528 O O . ARG A 1 195 ? 19.618 -9.236 1.096 1.00 76.44 195 ARG A O 1
ATOM 1535 N N . HIS A 1 196 ? 18.880 -9.743 3.160 1.00 88.19 196 HIS A N 1
ATOM 1536 C CA . HIS A 1 196 ? 17.502 -9.335 2.932 1.00 88.19 196 HIS A CA 1
ATOM 1537 C C . HIS A 1 196 ? 17.385 -7.811 3.062 1.00 88.19 196 HIS A C 1
ATOM 1539 O O . HIS A 1 196 ? 17.298 -7.267 4.167 1.00 88.19 196 HIS A O 1
ATOM 1545 N N . TRP A 1 197 ? 17.447 -7.135 1.916 1.00 90.50 197 TRP A N 1
ATOM 1546 C CA . TRP A 1 197 ? 17.305 -5.685 1.811 1.00 90.50 197 TRP A CA 1
ATOM 1547 C C . TRP A 1 197 ? 15.838 -5.274 1.765 1.00 90.50 197 TRP A C 1
ATOM 1549 O O . TRP A 1 197 ? 15.039 -5.894 1.064 1.00 90.50 197 TRP A O 1
ATOM 1559 N N . ILE A 1 198 ? 15.501 -4.189 2.454 1.00 94.69 198 ILE A N 1
ATOM 1560 C CA . ILE A 1 198 ? 14.162 -3.604 2.476 1.00 94.69 198 ILE A CA 1
ATOM 1561 C C . ILE A 1 198 ? 14.275 -2.132 2.098 1.00 94.69 198 ILE A C 1
ATOM 1563 O O . ILE A 1 198 ? 15.014 -1.379 2.728 1.00 94.69 198 ILE A O 1
ATOM 1567 N N . MET A 1 199 ? 13.530 -1.705 1.082 1.00 94.94 199 MET A N 1
ATOM 1568 C CA . MET A 1 199 ? 13.328 -0.280 0.814 1.00 94.94 199 MET A CA 1
ATOM 1569 C C . MET A 1 199 ? 12.126 0.183 1.623 1.00 94.94 199 MET A C 1
ATOM 1571 O O . MET A 1 199 ? 11.068 -0.426 1.540 1.00 94.94 199 MET A O 1
ATOM 1575 N N . SER A 1 200 ? 12.264 1.242 2.405 1.00 96.44 200 SER A N 1
ATOM 1576 C CA . SER A 1 200 ? 11.220 1.689 3.321 1.00 96.44 200 SER A CA 1
ATOM 1577 C C . SER A 1 200 ? 11.066 3.199 3.313 1.00 96.44 200 SER A C 1
ATOM 1579 O O . SER A 1 200 ? 12.021 3.939 3.085 1.00 96.44 200 SER A O 1
ATOM 1581 N N . THR A 1 201 ? 9.857 3.669 3.584 1.00 96.44 201 THR A N 1
ATOM 1582 C CA . THR A 1 201 ? 9.605 5.070 3.901 1.00 96.44 201 THR A CA 1
ATOM 1583 C C . THR A 1 201 ? 8.681 5.182 5.103 1.00 96.44 201 THR A C 1
ATOM 1585 O O . THR A 1 201 ? 7.887 4.279 5.380 1.00 96.44 201 THR A O 1
ATOM 1588 N N . ARG A 1 202 ? 8.810 6.286 5.837 1.00 95.75 202 ARG A N 1
ATOM 1589 C CA . ARG A 1 202 ? 8.069 6.556 7.068 1.00 95.75 202 ARG A CA 1
ATOM 1590 C C . ARG A 1 202 ? 7.396 7.911 6.953 1.00 95.75 202 ARG A C 1
ATOM 1592 O O . ARG A 1 202 ? 8.045 8.892 6.600 1.00 95.75 202 ARG A O 1
ATOM 1599 N N . LEU A 1 203 ? 6.112 7.952 7.277 1.00 94.19 203 LEU A N 1
ATOM 1600 C CA . LEU A 1 203 ? 5.338 9.178 7.376 1.00 94.19 203 LEU A CA 1
ATOM 1601 C C . LEU A 1 203 ? 4.732 9.276 8.771 1.00 94.19 203 LEU A C 1
ATOM 1603 O O . LEU A 1 203 ? 3.863 8.484 9.143 1.00 94.19 203 LEU A O 1
ATOM 1607 N N . ASP A 1 204 ? 5.181 10.274 9.520 1.00 92.06 204 ASP A N 1
ATOM 1608 C CA . ASP A 1 204 ? 4.633 10.592 10.830 1.00 92.06 204 ASP A CA 1
ATOM 1609 C C . ASP A 1 204 ? 3.400 11.485 10.676 1.00 92.06 204 ASP A C 1
ATOM 1611 O O . ASP A 1 204 ? 3.397 12.458 9.926 1.00 92.06 204 ASP A O 1
ATOM 1615 N N . ASN A 1 205 ? 2.355 11.172 11.433 1.00 85.75 205 ASN A N 1
ATOM 1616 C CA . ASN A 1 205 ? 1.073 11.874 11.455 1.00 85.75 205 ASN A CA 1
ATOM 1617 C C . ASN A 1 205 ? 0.375 11.978 10.084 1.00 85.75 205 ASN A C 1
ATOM 1619 O O . ASN A 1 205 ? 0.021 13.084 9.666 1.00 85.75 205 ASN A O 1
ATOM 1623 N N . PRO A 1 206 ? 0.060 10.845 9.422 1.00 73.94 206 PRO A N 1
ATOM 1624 C CA . PRO A 1 206 ? -0.633 10.822 8.127 1.00 73.94 206 PRO A CA 1
ATOM 1625 C C . PRO A 1 206 ? -2.013 11.509 8.123 1.00 73.94 206 PRO A C 1
ATOM 1627 O O . PRO A 1 206 ? -2.577 11.748 7.062 1.00 73.94 206 PRO A O 1
ATOM 1630 N N . SER A 1 207 ? -2.587 11.824 9.290 1.00 65.56 207 SER A N 1
ATOM 1631 C CA . SER A 1 207 ? -3.882 12.502 9.422 1.00 65.56 207 SER A CA 1
ATOM 1632 C C . SER A 1 207 ? -3.820 14.022 9.236 1.00 65.56 207 SER A C 1
ATOM 1634 O O . SER A 1 207 ? -4.866 14.658 9.079 1.00 65.56 207 SER A O 1
ATOM 1636 N N . ARG A 1 208 ? -2.625 14.629 9.263 1.00 66.06 208 ARG A N 1
ATOM 1637 C CA . ARG A 1 208 ? -2.455 16.067 9.032 1.00 66.06 208 ARG A CA 1
ATOM 1638 C C . ARG A 1 208 ? -2.374 16.318 7.534 1.00 66.06 208 ARG A C 1
ATOM 1640 O O . ARG A 1 208 ? -1.300 16.329 6.953 1.00 66.06 208 ARG A O 1
ATOM 1647 N N . GLN A 1 209 ? -3.546 16.498 6.940 1.00 57.84 209 GLN A N 1
ATOM 1648 C CA . GLN A 1 209 ? -3.751 16.924 5.562 1.00 57.84 209 GLN A CA 1
ATOM 1649 C C . GLN A 1 209 ? -3.156 18.331 5.368 1.00 57.84 209 GLN A C 1
ATOM 1651 O O . GLN A 1 209 ? -3.859 19.333 5.468 1.00 57.84 209 GLN A O 1
ATOM 1656 N N . SER A 1 210 ? -1.836 18.426 5.201 1.00 57.91 210 SER A N 1
ATOM 1657 C CA . SER A 1 210 ? -1.215 19.597 4.591 1.00 57.91 210 SER A CA 1
ATOM 1658 C C . SER A 1 210 ? -1.569 19.602 3.108 1.00 57.91 210 SER A C 1
ATOM 1660 O O . SER A 1 210 ? -1.627 18.538 2.496 1.00 57.91 210 SER A O 1
ATOM 1662 N N . ASP A 1 211 ? -1.790 20.785 2.532 1.00 63.75 211 ASP A N 1
ATOM 1663 C CA . ASP A 1 211 ? -2.047 20.932 1.091 1.00 63.75 211 ASP A CA 1
ATOM 1664 C C . ASP A 1 211 ? -0.885 20.392 0.228 1.00 63.75 211 ASP A C 1
ATOM 1666 O O . ASP A 1 211 ? -1.083 20.044 -0.935 1.00 63.75 211 ASP A O 1
ATOM 1670 N N . ASP A 1 212 ? 0.311 20.252 0.811 1.00 71.69 212 ASP A N 1
ATOM 1671 C CA . ASP A 1 212 ? 1.465 19.633 0.169 1.00 71.69 212 ASP A CA 1
ATOM 1672 C C . ASP A 1 212 ? 1.429 18.103 0.296 1.00 71.69 212 ASP A C 1
ATOM 1674 O O . ASP A 1 212 ? 1.389 17.546 1.400 1.00 71.69 212 ASP A O 1
ATOM 1678 N N . ARG A 1 213 ? 1.485 17.422 -0.858 1.00 72.62 213 ARG A N 1
ATOM 1679 C CA . ARG A 1 213 ? 1.560 15.959 -0.961 1.00 72.62 213 ARG A CA 1
ATOM 1680 C C . ARG A 1 213 ? 2.816 15.456 -0.235 1.00 72.62 213 ARG A C 1
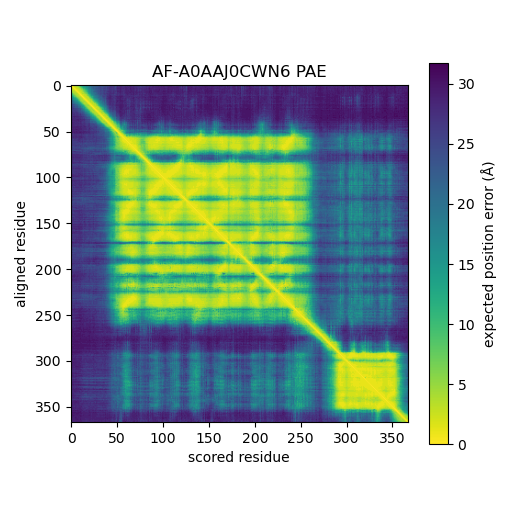ATOM 1682 O O . ARG A 1 213 ? 3.925 15.849 -0.614 1.00 72.62 213 ARG A O 1
ATOM 1689 N N . PRO A 1 214 ? 2.692 14.577 0.773 1.00 72.25 214 PRO A N 1
ATOM 1690 C CA . PRO A 1 214 ? 3.857 14.068 1.482 1.00 72.25 214 PRO A CA 1
ATOM 1691 C C . PRO A 1 214 ? 4.742 13.272 0.516 1.00 72.25 214 PRO A C 1
ATOM 1693 O O . PRO A 1 214 ? 4.286 12.329 -0.118 1.00 72.25 214 PRO A O 1
ATOM 1696 N N . SER A 1 215 ? 6.016 13.654 0.410 1.00 79.00 215 SER A N 1
ATOM 1697 C CA . SER A 1 215 ? 7.036 12.936 -0.371 1.00 79.00 215 SER A CA 1
ATOM 1698 C C . SER A 1 215 ? 8.197 12.542 0.547 1.00 79.00 215 SER A C 1
ATOM 1700 O O . SER A 1 215 ? 9.247 13.189 0.522 1.00 79.00 215 SER A O 1
ATOM 1702 N N . PRO A 1 216 ? 8.010 11.555 1.440 1.00 88.31 216 PRO A N 1
ATOM 1703 C CA . PRO A 1 216 ? 9.040 11.194 2.404 1.00 88.31 216 PRO A CA 1
ATOM 1704 C C . PRO A 1 216 ? 10.252 10.535 1.727 1.00 88.31 216 PRO A C 1
ATOM 1706 O O . PRO A 1 216 ? 10.131 9.818 0.726 1.00 88.31 216 PRO A O 1
ATOM 1709 N N . SER A 1 217 ? 11.437 10.769 2.304 1.00 89.62 217 SER A N 1
ATOM 1710 C CA . SER A 1 217 ? 12.685 10.128 1.877 1.00 89.62 217 SER A CA 1
ATOM 1711 C C . SER A 1 217 ? 12.555 8.604 1.918 1.00 89.62 217 SER A C 1
ATOM 1713 O O . SER A 1 217 ? 12.002 8.022 2.859 1.00 89.62 217 SER A O 1
ATOM 1715 N N . LEU A 1 218 ? 13.105 7.946 0.904 1.00 90.06 218 LEU A N 1
ATOM 1716 C CA . LEU A 1 218 ? 13.269 6.503 0.860 1.00 90.06 218 LEU A CA 1
ATOM 1717 C C . LEU A 1 218 ? 14.558 6.125 1.598 1.00 90.06 218 LEU A C 1
ATOM 1719 O O . LEU A 1 218 ? 15.613 6.726 1.392 1.00 90.06 218 LEU A O 1
ATOM 1723 N N . SER A 1 219 ? 14.481 5.109 2.447 1.00 91.00 219 SER A N 1
ATOM 1724 C CA . SER A 1 219 ? 15.619 4.520 3.150 1.00 91.00 219 SER A CA 1
ATOM 1725 C C . SER A 1 219 ? 15.785 3.059 2.746 1.00 91.00 219 SER A C 1
ATOM 1727 O O . SER A 1 219 ? 14.801 2.343 2.579 1.00 91.00 219 SER A O 1
ATOM 1729 N N . LEU A 1 220 ? 17.023 2.595 2.620 1.00 89.81 220 LEU A N 1
ATOM 1730 C CA . LEU A 1 220 ? 17.360 1.198 2.376 1.00 89.81 220 LEU A CA 1
ATOM 1731 C C . LEU A 1 220 ? 17.896 0.574 3.668 1.00 89.81 220 LEU A C 1
ATOM 1733 O O . LEU A 1 220 ? 18.914 1.017 4.193 1.00 89.81 220 LEU A O 1
ATOM 1737 N N . GLY A 1 221 ? 17.222 -0.449 4.180 1.00 85.44 221 GLY A N 1
ATOM 1738 C CA . GLY A 1 221 ? 17.601 -1.161 5.398 1.00 85.44 221 GLY A CA 1
ATOM 1739 C C . GLY A 1 221 ? 18.003 -2.611 5.144 1.00 85.44 221 GLY A C 1
ATOM 1740 O O . GLY A 1 221 ? 17.519 -3.244 4.205 1.00 85.44 221 GLY A O 1
ATOM 1741 N N . CYS A 1 222 ? 18.864 -3.155 6.005 1.00 84.44 222 CYS A N 1
ATOM 1742 C CA . CYS A 1 222 ? 19.151 -4.591 6.092 1.00 84.44 222 CYS A CA 1
ATOM 1743 C C . CYS A 1 222 ? 18.621 -5.129 7.425 1.00 84.44 222 CYS A C 1
ATOM 1745 O O . CYS A 1 222 ? 19.038 -4.655 8.484 1.00 84.44 222 CYS A O 1
ATOM 1747 N N . LEU A 1 223 ? 17.747 -6.144 7.397 1.00 78.50 223 LEU A N 1
ATOM 1748 C CA . LEU A 1 223 ? 17.167 -6.702 8.630 1.00 78.50 223 LEU A CA 1
ATOM 1749 C C . LEU A 1 223 ? 18.213 -7.277 9.598 1.00 78.50 223 LEU A C 1
ATOM 1751 O O . LEU A 1 223 ? 18.006 -7.229 10.807 1.00 78.50 223 LEU A O 1
ATOM 1755 N N . LEU A 1 224 ? 19.315 -7.828 9.077 1.00 75.62 224 LEU A N 1
ATOM 1756 C CA . LEU A 1 224 ? 20.364 -8.451 9.894 1.00 75.62 224 LEU A CA 1
ATOM 1757 C C . LEU A 1 224 ? 21.182 -7.425 10.681 1.00 75.62 224 LEU A C 1
ATOM 1759 O O . LEU A 1 224 ? 21.520 -7.673 11.834 1.00 75.62 224 LEU A O 1
ATOM 1763 N N . ASP A 1 225 ? 21.468 -6.277 10.070 1.00 73.38 225 ASP A N 1
ATOM 1764 C CA . ASP A 1 225 ? 22.396 -5.296 10.635 1.00 73.38 225 ASP A CA 1
ATOM 1765 C C . ASP A 1 225 ? 21.668 -4.153 11.365 1.00 73.38 225 ASP A C 1
ATOM 1767 O O . ASP A 1 225 ? 22.311 -3.344 12.027 1.00 73.38 225 ASP A O 1
ATOM 1771 N N . GLN A 1 226 ? 20.335 -4.059 11.234 1.00 80.19 226 GLN A N 1
ATOM 1772 C CA . GLN A 1 226 ? 19.504 -2.938 11.717 1.00 80.19 226 GLN A CA 1
ATOM 1773 C C . GLN A 1 226 ? 19.985 -1.554 11.239 1.00 80.19 226 GLN A C 1
ATOM 1775 O O . GLN A 1 226 ? 19.578 -0.518 11.767 1.00 80.19 226 GLN A O 1
ATOM 1780 N N . LEU A 1 227 ? 20.846 -1.529 10.221 1.00 84.56 227 LEU A N 1
ATOM 1781 C CA . LEU A 1 227 ? 21.345 -0.318 9.595 1.00 84.56 227 LEU A CA 1
ATOM 1782 C C . LEU A 1 227 ? 20.342 0.138 8.542 1.00 84.56 227 LEU A C 1
ATOM 1784 O O . LEU A 1 227 ? 19.952 -0.645 7.674 1.00 84.56 227 LEU A O 1
ATOM 1788 N N . ASN A 1 228 ? 19.968 1.413 8.619 1.00 88.75 228 ASN A N 1
ATOM 1789 C CA . ASN A 1 228 ? 19.166 2.101 7.616 1.00 88.75 228 ASN A CA 1
ATOM 1790 C C . ASN A 1 228 ? 20.037 3.161 6.944 1.00 88.75 228 ASN A C 1
ATOM 1792 O O . ASN A 1 228 ? 20.581 4.038 7.614 1.00 88.75 228 ASN A O 1
ATOM 1796 N N . TYR A 1 229 ? 20.149 3.077 5.626 1.00 92.19 229 TYR A N 1
ATOM 1797 C CA . TYR A 1 229 ? 20.828 4.049 4.785 1.00 92.19 229 TYR A CA 1
ATOM 1798 C C . TYR A 1 229 ? 19.779 4.959 4.157 1.00 92.19 229 TYR A C 1
ATOM 1800 O O . TYR A 1 229 ? 18.878 4.478 3.471 1.00 92.19 229 TYR A O 1
ATOM 1808 N N . GLU A 1 230 ? 19.870 6.267 4.383 1.00 94.06 230 GLU A N 1
ATOM 1809 C CA . GLU A 1 230 ? 19.028 7.204 3.642 1.00 94.06 230 GLU A CA 1
ATOM 1810 C C . GLU A 1 230 ? 19.470 7.223 2.174 1.00 94.06 230 GLU A C 1
ATOM 1812 O O . GLU A 1 230 ? 20.665 7.250 1.880 1.00 94.06 230 GLU A O 1
ATOM 1817 N N . THR A 1 231 ? 18.507 7.188 1.255 1.00 94.88 231 THR A N 1
ATOM 1818 C CA . THR A 1 231 ? 18.773 7.249 -0.185 1.00 94.88 231 THR A CA 1
ATOM 1819 C C . THR A 1 231 ? 18.435 8.632 -0.735 1.00 94.88 231 THR A C 1
ATOM 1821 O O . THR A 1 231 ? 17.758 9.451 -0.096 1.00 94.88 231 THR A O 1
ATOM 1824 N N . ASN A 1 232 ? 18.852 8.885 -1.972 1.00 94.88 232 ASN A N 1
ATOM 1825 C CA . ASN A 1 232 ? 18.428 10.075 -2.707 1.00 94.88 232 ASN A CA 1
ATOM 1826 C C . ASN A 1 232 ? 17.085 9.898 -3.422 1.00 94.88 232 ASN A C 1
ATOM 1828 O O . ASN A 1 232 ? 16.735 10.718 -4.259 1.00 94.88 232 ASN A O 1
ATOM 1832 N N . TYR A 1 233 ? 16.323 8.853 -3.102 1.00 95.94 233 TYR A N 1
ATOM 1833 C CA . TYR A 1 233 ? 14.993 8.639 -3.655 1.00 95.94 233 TYR A CA 1
ATOM 1834 C C . TYR A 1 233 ? 13.912 9.076 -2.670 1.00 95.94 233 TYR A C 1
ATOM 1836 O O . TYR A 1 233 ? 14.110 9.088 -1.454 1.00 95.94 233 TYR A O 1
ATOM 1844 N N . VAL A 1 234 ? 12.752 9.425 -3.207 1.00 95.50 234 VAL A N 1
ATOM 1845 C CA . VAL A 1 234 ? 11.510 9.673 -2.474 1.00 95.50 234 VAL A CA 1
ATOM 1846 C C . VAL A 1 234 ? 10.430 8.739 -2.997 1.00 95.50 234 VAL A C 1
ATOM 1848 O O . VAL A 1 234 ? 10.423 8.376 -4.176 1.00 95.50 234 VAL A O 1
ATOM 1851 N N . MET A 1 235 ? 9.525 8.336 -2.109 1.00 96.00 235 MET A N 1
ATOM 1852 C CA . MET A 1 235 ? 8.363 7.527 -2.467 1.00 96.00 235 MET A CA 1
ATOM 1853 C C . MET A 1 235 ? 7.146 8.433 -2.632 1.00 96.00 235 MET A C 1
ATOM 1855 O O . MET A 1 235 ? 6.799 9.172 -1.715 1.00 96.00 235 MET A O 1
ATOM 1859 N N . ASP A 1 236 ? 6.500 8.351 -3.790 1.00 93.56 236 ASP A N 1
ATOM 1860 C CA . ASP A 1 236 ? 5.253 9.047 -4.086 1.00 93.56 236 ASP A CA 1
ATOM 1861 C C . ASP A 1 236 ? 4.066 8.115 -3.823 1.00 93.56 236 ASP A C 1
ATOM 1863 O O . ASP A 1 236 ? 3.949 7.035 -4.418 1.00 93.56 236 ASP A O 1
ATOM 1867 N N . PHE A 1 237 ? 3.188 8.534 -2.921 1.00 94.50 237 PHE A N 1
ATOM 1868 C CA . PHE A 1 237 ? 1.962 7.832 -2.571 1.00 94.50 237 PHE A CA 1
ATOM 1869 C C . PHE A 1 237 ? 0.858 8.828 -2.211 1.00 94.50 237 PHE A C 1
ATOM 1871 O O . PHE A 1 237 ? 1.105 10.005 -1.952 1.00 94.50 237 PHE A O 1
ATOM 1878 N N . ASP A 1 238 ? -0.379 8.349 -2.202 1.00 90.94 238 ASP A N 1
ATOM 1879 C CA . ASP A 1 238 ? -1.556 9.122 -1.826 1.00 90.94 238 ASP A CA 1
ATOM 1880 C C . ASP A 1 238 ? -2.308 8.441 -0.685 1.00 90.94 238 ASP A C 1
ATOM 1882 O O . ASP A 1 238 ? -2.357 7.211 -0.579 1.00 90.94 238 ASP A O 1
ATOM 1886 N N . LEU A 1 239 ? -2.875 9.278 0.180 1.00 92.44 239 LEU A N 1
ATOM 1887 C CA . LEU A 1 239 ? -3.630 8.894 1.361 1.00 92.44 239 LEU A CA 1
ATOM 1888 C C . LEU A 1 239 ? -4.991 9.565 1.298 1.00 92.44 239 LEU A C 1
ATOM 1890 O O . LEU A 1 239 ? -5.103 10.784 1.421 1.00 92.44 239 LEU A O 1
ATOM 1894 N N . ARG A 1 240 ? -6.043 8.764 1.140 1.00 89.94 240 ARG A N 1
ATOM 1895 C CA . ARG A 1 240 ? -7.406 9.284 1.002 1.00 89.94 240 ARG A CA 1
ATOM 1896 C C . ARG A 1 240 ? -8.359 8.550 1.921 1.00 89.94 240 ARG A C 1
ATOM 1898 O O . ARG A 1 240 ? -8.384 7.325 1.948 1.00 89.94 240 ARG A O 1
ATOM 1905 N N . TRP A 1 241 ? -9.184 9.296 2.645 1.00 88.12 241 TRP A N 1
ATOM 1906 C CA . TRP A 1 241 ? -10.361 8.725 3.290 1.00 88.12 241 TRP A CA 1
ATOM 1907 C C . TRP A 1 241 ? -11.490 8.672 2.272 1.00 88.12 241 TRP A C 1
ATOM 1909 O O . TRP A 1 241 ? -11.952 9.706 1.797 1.00 88.12 241 TRP A O 1
ATOM 1919 N N . GLU A 1 242 ? -11.936 7.467 1.947 1.00 85.31 242 GLU A N 1
ATOM 1920 C CA . GLU A 1 242 ? -13.021 7.240 1.001 1.00 85.31 242 GLU A CA 1
ATOM 1921 C C . GLU A 1 242 ? -14.173 6.511 1.700 1.00 85.31 242 GLU A C 1
ATOM 1923 O O . GLU A 1 242 ? -13.988 5.778 2.675 1.00 85.31 242 GLU A O 1
ATOM 1928 N N . ALA A 1 243 ? -15.398 6.721 1.221 1.00 81.50 243 ALA A N 1
ATOM 1929 C CA . ALA A 1 243 ? -16.499 5.852 1.611 1.00 81.50 243 ALA A CA 1
ATOM 1930 C C . ALA A 1 243 ? -16.260 4.473 0.984 1.00 81.50 243 ALA A C 1
ATOM 1932 O O . ALA A 1 243 ? -15.935 4.397 -0.201 1.00 81.50 243 ALA A O 1
ATOM 1933 N N . ALA A 1 244 ? -16.465 3.389 1.741 1.00 70.25 244 ALA A N 1
ATOM 1934 C CA . ALA A 1 244 ? -16.241 2.025 1.250 1.00 70.25 244 ALA A CA 1
ATOM 1935 C C . ALA A 1 244 ? -16.896 1.751 -0.121 1.00 70.25 244 ALA A C 1
ATOM 1937 O O . ALA A 1 244 ? -16.317 1.074 -0.964 1.00 70.25 244 ALA A O 1
ATOM 1938 N N . CYS A 1 245 ? -18.072 2.332 -0.384 1.00 59.94 245 CYS A N 1
ATOM 1939 C CA . CYS A 1 245 ? -18.788 2.175 -1.650 1.00 59.94 245 CYS A CA 1
ATOM 1940 C C . CYS A 1 245 ? -18.073 2.788 -2.868 1.00 59.94 245 CYS A C 1
ATOM 1942 O O . CYS A 1 245 ? -18.221 2.272 -3.970 1.00 59.94 245 CYS A O 1
ATOM 1944 N N . THR A 1 246 ? -17.301 3.864 -2.694 1.00 72.25 246 THR A N 1
ATOM 1945 C CA . THR A 1 246 ? -16.589 4.539 -3.794 1.00 72.25 246 THR A CA 1
ATOM 1946 C C . THR A 1 246 ? -15.366 3.742 -4.237 1.00 72.25 246 THR A C 1
ATOM 1948 O O . THR A 1 246 ? -15.086 3.647 -5.428 1.00 72.25 246 THR A O 1
ATOM 1951 N N . ILE A 1 247 ? -14.685 3.093 -3.293 1.00 67.31 247 ILE A N 1
ATOM 1952 C CA . ILE A 1 247 ? -13.529 2.231 -3.574 1.00 67.31 247 ILE A CA 1
ATOM 1953 C C . ILE A 1 247 ? -13.941 1.081 -4.492 1.00 67.31 247 ILE A C 1
ATOM 1955 O O . ILE A 1 247 ? -13.272 0.789 -5.477 1.00 67.31 247 ILE A O 1
ATOM 1959 N N . LEU A 1 248 ? -15.081 0.461 -4.189 1.00 64.25 248 LEU A N 1
ATOM 1960 C CA . LEU A 1 248 ? -15.615 -0.663 -4.954 1.00 64.25 248 LEU A CA 1
ATOM 1961 C C . LEU A 1 248 ? -15.944 -0.283 -6.400 1.00 64.25 248 LEU A C 1
ATOM 1963 O O . LEU A 1 248 ? -15.730 -1.091 -7.296 1.00 64.25 248 LEU A O 1
ATOM 1967 N N . GLN A 1 249 ? -16.410 0.947 -6.632 1.00 67.62 249 GLN A N 1
ATOM 1968 C CA . GLN A 1 249 ? -16.637 1.466 -7.982 1.00 67.62 249 GLN A CA 1
ATOM 1969 C C . GLN A 1 249 ? -15.317 1.621 -8.746 1.00 67.62 249 GLN A C 1
ATOM 1971 O O . GLN A 1 249 ? -15.192 1.106 -9.848 1.00 67.62 249 GLN A O 1
ATOM 1976 N N . ARG A 1 250 ? -14.293 2.231 -8.132 1.00 71.00 250 ARG A N 1
ATOM 1977 C CA . ARG A 1 250 ? -12.986 2.438 -8.787 1.00 71.00 250 ARG A CA 1
ATOM 1978 C C . ARG A 1 250 ? -12.276 1.128 -9.113 1.00 71.00 250 ARG A C 1
ATOM 1980 O O . ARG A 1 250 ? -11.642 1.016 -10.156 1.00 71.00 250 ARG A O 1
ATOM 1987 N N . LEU A 1 251 ? -12.376 0.140 -8.224 1.00 65.31 251 LEU A N 1
ATOM 1988 C CA . LEU A 1 251 ? -11.829 -1.192 -8.477 1.00 65.31 251 LEU A CA 1
ATOM 1989 C C . LEU A 1 251 ? -12.555 -1.889 -9.636 1.00 65.31 251 LEU A C 1
ATOM 1991 O O . LEU A 1 251 ? -11.897 -2.546 -10.434 1.00 65.31 251 LEU A O 1
ATOM 1995 N N . ALA A 1 252 ? -13.875 -1.714 -9.755 1.00 64.44 252 ALA A N 1
ATOM 1996 C CA . ALA A 1 252 ? -14.651 -2.259 -10.868 1.00 64.44 252 ALA A CA 1
ATOM 1997 C C . ALA A 1 252 ? -14.288 -1.604 -12.213 1.00 64.44 252 ALA A C 1
ATOM 1999 O O . ALA A 1 252 ? -14.143 -2.303 -13.213 1.00 64.44 252 ALA A O 1
ATOM 2000 N N . ASP A 1 253 ? -14.106 -0.281 -12.231 1.00 68.00 253 ASP A N 1
ATOM 2001 C CA . ASP A 1 253 ? -13.797 0.469 -13.453 1.00 68.00 253 ASP A CA 1
ATOM 2002 C C . ASP A 1 253 ? -12.391 0.139 -13.993 1.00 68.00 253 ASP A C 1
ATOM 2004 O O . ASP A 1 253 ? -12.217 -0.062 -15.193 1.00 68.00 253 ASP A O 1
ATOM 2008 N N . ASN A 1 254 ? -11.390 -0.005 -13.113 1.00 60.81 254 ASN A N 1
ATOM 2009 C CA . ASN A 1 254 ? -10.014 -0.320 -13.521 1.00 60.81 254 ASN A CA 1
ATOM 2010 C C . ASN A 1 254 ? -9.878 -1.700 -14.197 1.00 60.81 254 ASN A C 1
ATOM 2012 O O . ASN A 1 254 ? -9.037 -1.874 -15.081 1.00 60.81 254 ASN A O 1
ATOM 2016 N N . ASP A 1 255 ? -10.693 -2.684 -13.804 1.00 56.00 255 ASP A N 1
ATOM 2017 C CA . ASP A 1 255 ? -10.683 -4.016 -14.424 1.00 56.00 255 ASP A CA 1
ATOM 2018 C C . ASP A 1 255 ? -11.302 -3.997 -15.841 1.00 56.00 255 ASP A C 1
ATOM 2020 O O . ASP A 1 255 ? -10.922 -4.808 -16.693 1.00 56.00 255 ASP A O 1
ATOM 2024 N N . ALA A 1 256 ? -12.204 -3.050 -16.134 1.00 57.56 256 ALA A N 1
ATOM 2025 C CA . ALA A 1 256 ? -12.821 -2.908 -17.454 1.00 57.56 256 ALA A CA 1
ATOM 2026 C C . ALA A 1 256 ? -11.826 -2.403 -18.518 1.00 57.56 256 ALA A C 1
ATOM 2028 O O . ALA A 1 256 ? -11.802 -2.923 -19.637 1.00 57.56 256 ALA A O 1
ATOM 2029 N N . ASP A 1 257 ? -10.947 -1.464 -18.160 1.00 49.72 257 ASP A N 1
ATOM 2030 C CA . ASP A 1 257 ? -9.981 -0.867 -19.094 1.00 49.72 257 ASP A CA 1
ATOM 2031 C C . ASP A 1 257 ? -8.864 -1.846 -19.513 1.00 49.72 257 ASP A C 1
ATOM 2033 O O . ASP A 1 257 ? -8.376 -1.815 -20.649 1.00 49.72 257 ASP A O 1
ATOM 2037 N N . ILE A 1 258 ? -8.479 -2.781 -18.635 1.00 51.94 258 ILE A N 1
ATOM 2038 C CA . ILE A 1 258 ? -7.473 -3.812 -18.950 1.00 51.94 258 ILE A CA 1
ATOM 2039 C C . ILE A 1 258 ? -8.032 -4.846 -19.943 1.00 51.94 258 ILE A C 1
ATOM 2041 O O . ILE A 1 258 ? -7.289 -5.359 -20.789 1.00 51.94 258 ILE A O 1
ATOM 2045 N N . ALA A 1 259 ? -9.335 -5.137 -19.878 1.00 50.12 259 ALA A N 1
ATOM 2046 C CA . ALA A 1 259 ? -9.989 -6.082 -20.780 1.00 50.12 259 ALA A CA 1
ATOM 2047 C C . ALA A 1 259 ? -10.064 -5.562 -22.230 1.00 50.12 259 ALA A C 1
ATOM 2049 O O . ALA A 1 259 ? -9.893 -6.350 -23.165 1.00 50.12 259 ALA A O 1
ATOM 2050 N N . ASP A 1 260 ? -10.233 -4.252 -22.429 1.00 46.94 260 ASP A N 1
ATOM 2051 C CA . ASP A 1 260 ? -10.248 -3.644 -23.766 1.00 46.94 260 ASP A CA 1
ATOM 2052 C C . ASP A 1 260 ? -8.829 -3.395 -24.323 1.00 46.94 260 ASP A C 1
ATOM 2054 O O . ASP A 1 260 ? -8.597 -3.530 -25.531 1.00 46.94 260 ASP A O 1
ATOM 2058 N N . GLY A 1 261 ? -7.835 -3.148 -23.460 1.00 42.16 261 GLY A N 1
ATOM 2059 C CA . GLY A 1 261 ? -6.436 -2.928 -23.859 1.00 42.16 261 GLY A CA 1
ATOM 2060 C C . GLY A 1 261 ? -5.706 -4.155 -24.433 1.00 42.16 261 GLY A C 1
ATOM 2061 O O . GLY A 1 261 ? -4.752 -4.002 -25.200 1.00 42.16 261 GLY A O 1
ATOM 2062 N N . GLN A 1 262 ? -6.154 -5.382 -24.138 1.00 41.62 262 GLN A N 1
ATOM 2063 C CA . GLN A 1 262 ? -5.539 -6.610 -24.676 1.00 41.62 262 GLN A CA 1
ATOM 2064 C C . GLN A 1 262 ? -6.025 -7.013 -26.085 1.00 41.62 262 GLN A C 1
ATOM 2066 O O . GLN A 1 262 ? -5.492 -7.967 -26.658 1.00 41.62 262 GLN A O 1
ATOM 2071 N N . MET A 1 263 ? -6.973 -6.292 -26.700 1.00 43.03 263 MET A N 1
ATOM 2072 C CA . MET A 1 263 ? -7.443 -6.591 -28.066 1.00 43.03 263 MET A CA 1
ATOM 2073 C C . MET A 1 263 ? -6.645 -5.901 -29.191 1.00 43.03 263 MET A C 1
ATOM 2075 O O . MET A 1 263 ? -6.805 -6.288 -30.348 1.00 43.03 263 MET A O 1
ATOM 2079 N N . LEU A 1 264 ? -5.766 -4.930 -28.899 1.00 45.28 264 LEU A N 1
ATOM 2080 C CA . LEU A 1 264 ? -5.140 -4.083 -29.935 1.00 45.28 264 LEU A CA 1
ATOM 2081 C C . LEU A 1 264 ? -3.672 -4.383 -30.293 1.00 45.28 264 LEU A C 1
ATOM 2083 O O . LEU A 1 264 ? -3.102 -3.669 -31.114 1.00 45.28 264 LEU A O 1
ATOM 2087 N N . SER A 1 265 ? -3.064 -5.468 -29.800 1.00 44.00 265 SER A N 1
ATOM 2088 C CA . SER A 1 265 ? -1.712 -5.872 -30.234 1.00 44.00 265 SER A CA 1
ATOM 2089 C C . SER A 1 265 ? -1.665 -7.299 -30.782 1.00 44.00 265 SER A C 1
ATOM 2091 O O . SER A 1 265 ? -1.110 -8.223 -30.192 1.00 44.00 265 SER A O 1
ATOM 2093 N N . ARG A 1 266 ? -2.271 -7.482 -31.960 1.00 39.44 266 ARG A N 1
ATOM 2094 C CA . ARG A 1 266 ? -1.890 -8.528 -32.921 1.00 39.44 266 ARG A CA 1
ATOM 2095 C C . ARG A 1 266 ? -1.805 -7.903 -34.307 1.00 39.44 266 ARG A C 1
ATOM 2097 O O . ARG A 1 266 ? -2.715 -8.022 -35.121 1.00 39.44 266 ARG A O 1
ATOM 2104 N N . HIS A 1 267 ? -0.696 -7.219 -34.560 1.00 39.62 267 HIS A N 1
ATOM 2105 C CA . HIS A 1 267 ? -0.242 -6.961 -35.920 1.00 39.62 267 HIS A CA 1
ATOM 2106 C C . HIS A 1 267 ? 0.238 -8.297 -36.504 1.00 39.62 267 HIS A C 1
ATOM 2108 O O . HIS A 1 267 ? 1.325 -8.776 -36.190 1.00 39.62 267 HIS A O 1
ATOM 2114 N N . MET A 1 268 ? -0.633 -8.939 -37.283 1.00 42.81 268 MET A N 1
ATOM 2115 C CA . MET A 1 268 ? -0.268 -10.032 -38.183 1.00 42.81 268 MET A CA 1
ATOM 2116 C C . MET A 1 268 ? 0.217 -9.431 -39.511 1.00 42.81 268 MET A C 1
ATOM 2118 O O . MET A 1 268 ? -0.340 -8.417 -39.944 1.00 42.81 268 MET A O 1
ATOM 2122 N N . PRO A 1 269 ? 1.243 -10.017 -40.151 1.00 49.62 269 PRO A N 1
ATOM 2123 C CA . PRO A 1 269 ? 1.720 -9.565 -41.451 1.00 49.62 269 PRO A CA 1
ATOM 2124 C C . PRO A 1 269 ? 0.654 -9.819 -42.530 1.00 49.62 269 PRO A C 1
ATOM 2126 O O . PRO A 1 269 ? -0.187 -10.709 -42.365 1.00 49.62 269 PRO A O 1
ATOM 2129 N N . PRO A 1 270 ? 0.671 -9.057 -43.635 1.00 54.62 270 PRO A N 1
ATOM 2130 C CA . PRO A 1 270 ? -0.229 -9.304 -44.741 1.00 54.62 270 PRO A CA 1
ATOM 2131 C C . PRO A 1 270 ? 0.331 -10.478 -45.540 1.00 54.62 270 PRO A C 1
ATOM 2133 O O . PRO A 1 270 ? 1.422 -10.362 -46.079 1.00 54.62 270 PRO A O 1
ATOM 2136 N N . ASP A 1 271 ? -0.387 -11.595 -45.591 1.00 46.78 271 ASP A N 1
ATOM 2137 C CA . ASP A 1 271 ? -0.409 -12.459 -46.772 1.00 46.78 271 ASP A CA 1
ATOM 2138 C C . ASP A 1 271 ? -1.500 -13.529 -46.645 1.00 46.78 271 ASP A C 1
ATOM 2140 O O . ASP A 1 271 ? -1.570 -14.261 -45.660 1.00 46.78 271 ASP A O 1
ATOM 2144 N N . GLY A 1 272 ? -2.316 -13.639 -47.696 1.00 44.25 272 GLY A N 1
ATOM 2145 C CA . GLY A 1 272 ? -2.975 -14.890 -48.073 1.00 44.25 272 GLY A CA 1
ATOM 2146 C C . GLY A 1 272 ? -4.395 -15.120 -47.558 1.00 44.25 272 GLY A C 1
ATOM 2147 O O . GLY A 1 272 ? -4.601 -15.698 -46.497 1.00 44.25 272 GLY A O 1
ATOM 2148 N N . ASP A 1 273 ? -5.361 -14.721 -48.384 1.00 46.72 273 ASP A N 1
ATOM 2149 C CA . ASP A 1 273 ? -6.699 -15.295 -48.580 1.00 46.72 273 ASP A CA 1
ATOM 2150 C C . ASP A 1 273 ? -7.147 -16.441 -47.651 1.00 46.72 273 ASP A C 1
ATOM 2152 O O . ASP A 1 273 ? -6.770 -17.601 -47.818 1.00 46.72 273 ASP A O 1
ATOM 2156 N N . ASN A 1 274 ? -8.082 -16.122 -46.750 1.00 38.38 274 ASN A N 1
ATOM 2157 C CA . ASN A 1 274 ? -9.319 -16.888 -46.563 1.00 38.38 274 ASN A CA 1
ATOM 2158 C C . ASN A 1 274 ? -10.269 -16.123 -45.631 1.00 38.38 274 ASN A C 1
ATOM 2160 O O . ASN A 1 274 ? -10.169 -16.174 -44.405 1.00 38.38 274 ASN A O 1
ATOM 2164 N N . GLN A 1 275 ? -11.230 -15.414 -46.227 1.00 38.56 275 GLN A N 1
ATOM 2165 C CA . GLN A 1 275 ? -12.403 -14.933 -45.506 1.00 38.56 275 GLN A CA 1
ATOM 2166 C C . GLN A 1 275 ? -13.289 -16.128 -45.142 1.00 38.56 275 GLN A C 1
ATOM 2168 O O . GLN A 1 275 ? -13.933 -16.717 -46.007 1.00 38.56 275 GLN A O 1
ATOM 2173 N N . ILE A 1 276 ? -13.395 -16.431 -43.849 1.00 38.88 276 ILE A N 1
ATOM 2174 C CA . ILE A 1 276 ? -14.619 -17.010 -43.296 1.00 38.88 276 ILE A CA 1
ATOM 2175 C C . ILE A 1 276 ? -15.147 -16.037 -42.249 1.00 38.88 276 ILE A C 1
ATOM 2177 O O . ILE A 1 276 ? -14.556 -15.801 -41.198 1.00 38.88 276 ILE A O 1
ATOM 2181 N N . VAL A 1 277 ? -16.280 -15.450 -42.610 1.00 45.03 277 VAL A N 1
ATOM 2182 C CA . VAL A 1 277 ? -17.142 -14.586 -41.814 1.00 45.03 277 VAL A CA 1
ATOM 2183 C C . VAL A 1 277 ? -17.482 -15.252 -40.478 1.00 45.03 277 VAL A C 1
ATOM 2185 O O . VAL A 1 277 ? -18.128 -16.296 -40.450 1.00 45.03 277 VAL A O 1
ATOM 2188 N N . LEU A 1 278 ? -17.139 -14.603 -39.364 1.00 37.28 278 LEU A N 1
ATOM 2189 C CA . LEU A 1 278 ? -17.771 -14.840 -38.061 1.00 37.28 278 LEU A CA 1
ATOM 2190 C C . LEU A 1 278 ? -18.200 -13.511 -37.429 1.00 37.28 278 LEU A C 1
ATOM 2192 O O . LEU A 1 278 ? -17.830 -13.156 -36.315 1.00 37.28 278 LEU A O 1
ATOM 2196 N N . SER A 1 279 ? -19.054 -12.784 -38.144 1.00 39.31 279 SER A N 1
ATOM 2197 C CA . SER A 1 279 ? -19.879 -11.706 -37.593 1.00 39.31 279 SER A CA 1
ATOM 2198 C C . SER A 1 279 ? -21.140 -12.305 -36.957 1.00 39.31 279 SER A C 1
ATOM 2200 O O . SER A 1 279 ? -22.249 -12.044 -37.412 1.00 39.31 279 SER A O 1
ATOM 2202 N N . ASN A 1 280 ? -20.991 -13.172 -35.947 1.00 34.53 280 ASN A N 1
ATOM 2203 C CA . ASN A 1 280 ? -22.140 -13.765 -35.259 1.00 34.53 280 ASN A CA 1
ATOM 2204 C C . ASN A 1 280 ? -22.226 -13.258 -33.803 1.00 34.53 280 ASN A C 1
ATOM 2206 O O . ASN A 1 280 ? -21.468 -13.733 -32.952 1.00 34.53 280 ASN A O 1
ATOM 2210 N N . PRO A 1 281 ? -23.135 -12.317 -33.475 1.00 40.88 281 PRO A N 1
ATOM 2211 C CA . PRO A 1 281 ? -23.282 -11.780 -32.117 1.00 40.88 281 PRO A CA 1
ATOM 2212 C C . PRO A 1 281 ? -23.661 -12.845 -31.070 1.00 40.88 281 PRO A C 1
ATOM 2214 O O . PRO A 1 281 ? -23.427 -12.646 -29.883 1.00 40.88 281 PRO A O 1
ATOM 2217 N N . GLN A 1 282 ? -24.140 -14.019 -31.494 1.00 34.66 282 GLN A N 1
ATOM 2218 C CA . GLN A 1 282 ? -24.436 -15.157 -30.613 1.00 34.66 282 GLN A CA 1
ATOM 2219 C C . GLN A 1 282 ? -23.178 -15.873 -30.076 1.00 34.66 282 GLN A C 1
ATOM 2221 O O . GLN A 1 282 ? -23.231 -16.512 -29.026 1.00 34.66 282 GLN A O 1
ATOM 2226 N N . LEU A 1 283 ? -22.025 -15.757 -30.749 1.00 37.50 283 LEU A N 1
ATOM 2227 C CA . LEU A 1 283 ? -20.762 -16.355 -30.284 1.00 37.50 283 LEU A CA 1
ATOM 2228 C C . LEU A 1 283 ? -20.003 -15.455 -29.294 1.00 37.50 283 LEU A C 1
ATOM 2230 O O . LEU A 1 283 ? -19.252 -15.976 -28.470 1.00 37.50 283 LEU A O 1
ATOM 2234 N N . ARG A 1 284 ? -20.260 -14.135 -29.291 1.00 37.84 284 ARG A N 1
ATOM 2235 C CA . ARG A 1 284 ? -19.741 -13.209 -28.263 1.00 37.84 284 ARG A CA 1
ATOM 2236 C C . ARG A 1 284 ? -20.297 -13.520 -26.866 1.00 37.84 284 ARG A C 1
ATOM 2238 O O . ARG A 1 284 ? -19.550 -13.450 -25.896 1.00 37.84 284 ARG A O 1
ATOM 2245 N N . ASN A 1 285 ? -21.553 -13.963 -26.768 1.00 36.44 285 ASN A N 1
ATOM 2246 C CA . ASN A 1 285 ? -22.154 -14.348 -25.484 1.00 36.44 285 ASN A CA 1
ATOM 2247 C C . ASN A 1 285 ? -21.608 -15.668 -24.917 1.00 36.44 285 ASN A C 1
ATOM 2249 O O . ASN A 1 285 ? -21.566 -15.832 -23.702 1.00 36.44 285 ASN A O 1
ATOM 2253 N N . ARG A 1 286 ? -21.120 -16.594 -25.754 1.00 38.81 286 ARG A N 1
ATOM 2254 C CA . ARG A 1 286 ? -20.581 -17.878 -25.262 1.00 38.81 286 ARG A CA 1
ATOM 2255 C C . ARG A 1 286 ? -19.172 -17.784 -24.679 1.00 38.81 286 ARG A C 1
ATOM 2257 O O . ARG A 1 286 ? -18.842 -18.591 -23.819 1.00 38.81 286 ARG A O 1
ATOM 2264 N N . PHE A 1 287 ? -18.361 -16.808 -25.095 1.00 34.72 287 PHE A N 1
ATOM 2265 C CA . PHE A 1 287 ? -17.036 -16.587 -24.498 1.00 34.72 287 PHE A CA 1
ATOM 2266 C C . PHE A 1 287 ? -17.084 -15.772 -23.192 1.00 34.72 287 PHE A C 1
ATOM 2268 O O . PHE A 1 287 ? -16.190 -15.927 -22.366 1.00 34.72 287 PHE A O 1
ATOM 2275 N N . ARG A 1 288 ? -18.137 -14.970 -22.954 1.00 44.25 288 ARG A N 1
ATOM 2276 C CA . ARG A 1 288 ? -18.339 -14.239 -21.683 1.00 44.25 288 ARG A CA 1
ATOM 2277 C C . ARG A 1 288 ? -18.867 -15.118 -20.544 1.00 44.25 288 ARG A C 1
ATOM 2279 O O . ARG A 1 288 ? -18.446 -14.971 -19.404 1.00 44.25 288 ARG A O 1
ATOM 2286 N N . GLN A 1 289 ? -19.694 -16.116 -20.858 1.00 45.88 289 GLN A N 1
ATOM 2287 C CA . GLN A 1 289 ? -20.293 -17.030 -19.870 1.00 45.88 289 GLN A CA 1
ATOM 2288 C C . GLN A 1 289 ? -19.289 -17.955 -19.144 1.00 45.88 289 GLN A C 1
ATOM 2290 O O . GLN A 1 289 ? -19.680 -18.670 -18.226 1.00 45.88 289 GLN A O 1
ATOM 2295 N N . GLY A 1 290 ? -18.003 -17.950 -19.517 1.00 49.38 290 GLY A N 1
ATOM 2296 C CA . GLY A 1 290 ? -16.977 -18.811 -18.915 1.00 49.38 290 GLY A CA 1
ATOM 2297 C C . GLY A 1 290 ? -16.173 -18.202 -17.761 1.00 49.38 290 GLY A C 1
ATOM 2298 O O . GLY A 1 290 ? -15.514 -18.950 -17.045 1.00 49.38 290 GLY A O 1
ATOM 2299 N N . LEU A 1 291 ? -16.194 -16.877 -17.563 1.00 59.34 291 LEU A N 1
ATOM 2300 C CA . LEU A 1 291 ? -15.301 -16.197 -16.602 1.00 59.34 291 LEU A CA 1
ATOM 2301 C C . LEU A 1 291 ? -15.965 -15.837 -15.263 1.00 59.34 291 LEU A C 1
ATOM 2303 O O . LEU A 1 291 ? -15.334 -15.221 -14.405 1.00 59.34 291 LEU A O 1
ATOM 2307 N N . GLY A 1 292 ? -17.219 -16.251 -15.067 1.00 84.75 292 GLY A N 1
ATOM 2308 C CA . GLY A 1 292 ? -17.961 -15.995 -13.836 1.00 84.75 292 GLY A CA 1
ATOM 2309 C C . GLY A 1 292 ? -18.295 -14.522 -13.619 1.00 84.75 292 GLY A C 1
ATOM 2310 O O . GLY A 1 292 ? -18.161 -14.020 -12.511 1.00 84.75 292 GLY A O 1
ATOM 2311 N N . GLU A 1 293 ? -18.693 -13.813 -14.673 1.00 91.19 293 GLU A N 1
ATOM 2312 C CA . GLU A 1 293 ? -19.178 -12.435 -14.561 1.00 91.19 293 GLU A CA 1
ATOM 2313 C C . GLU A 1 293 ? -20.464 -12.376 -13.714 1.00 91.19 293 GLU A C 1
ATOM 2315 O O . GLU A 1 293 ? -21.336 -13.246 -13.814 1.00 91.19 293 GLU A O 1
ATOM 2320 N N . VAL A 1 294 ? -20.565 -11.366 -12.852 1.00 94.88 294 VAL A N 1
ATOM 2321 C CA . VAL A 1 294 ? -21.716 -11.118 -11.983 1.00 94.88 294 VAL A CA 1
ATOM 2322 C C . VAL A 1 294 ? -22.024 -9.627 -11.935 1.00 94.88 294 VAL A C 1
ATOM 2324 O O . VAL A 1 294 ? -21.131 -8.793 -11.803 1.00 94.88 294 VAL A O 1
ATOM 2327 N N . HIS A 1 295 ? -23.306 -9.288 -12.003 1.00 95.12 295 HIS A N 1
ATOM 2328 C CA . HIS A 1 295 ? -23.765 -7.907 -11.952 1.00 95.12 295 HIS A CA 1
ATOM 2329 C C . HIS A 1 295 ? -24.346 -7.569 -10.579 1.00 95.12 295 HIS A C 1
ATOM 2331 O O . HIS A 1 295 ? -24.960 -8.413 -9.926 1.00 95.12 295 HIS A O 1
ATOM 2337 N N . TYR A 1 296 ? -24.222 -6.312 -10.164 1.00 96.25 296 TYR A N 1
ATOM 2338 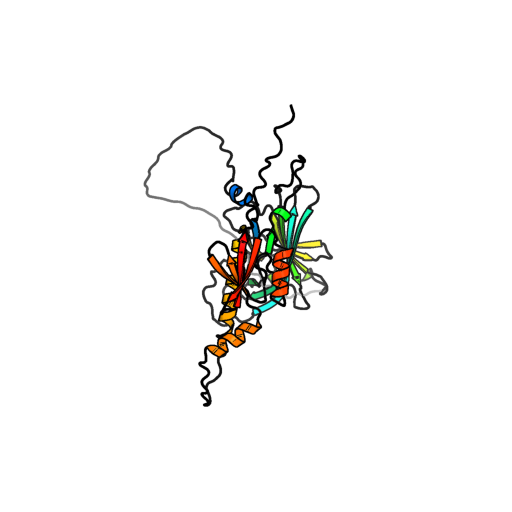C CA . TYR A 1 296 ? -24.806 -5.778 -8.939 1.00 96.25 296 TYR A CA 1
ATOM 2339 C C . TYR A 1 296 ? -25.627 -4.529 -9.232 1.00 96.25 296 TYR A C 1
ATOM 2341 O O . TYR A 1 296 ? -25.163 -3.639 -9.936 1.00 96.25 296 TYR A O 1
ATOM 2349 N N . LEU A 1 297 ? -26.819 -4.433 -8.648 1.00 94.56 297 LEU A N 1
ATOM 2350 C CA . LEU A 1 297 ? -27.635 -3.223 -8.640 1.00 94.56 297 LEU A CA 1
ATOM 2351 C C . LEU A 1 297 ? -27.659 -2.656 -7.217 1.00 94.56 297 LEU A C 1
ATOM 2353 O O . LEU A 1 297 ? -28.328 -3.200 -6.338 1.00 94.56 297 LEU A O 1
ATOM 2357 N N . VAL A 1 298 ? -26.899 -1.585 -6.997 1.00 91.38 298 VAL A N 1
ATOM 2358 C CA . VAL A 1 298 ? -26.751 -0.897 -5.700 1.00 91.38 298 VAL A CA 1
ATOM 2359 C C . VAL A 1 298 ? -27.863 0.166 -5.554 1.00 91.38 298 VAL A C 1
ATOM 2361 O O . VAL A 1 298 ? -28.343 0.636 -6.588 1.00 91.38 298 VAL A O 1
ATOM 2364 N N . PRO A 1 299 ? -28.287 0.603 -4.342 1.00 76.88 299 PRO A N 1
ATOM 2365 C CA . PRO A 1 299 ? -29.441 1.506 -4.136 1.00 76.88 299 PRO A CA 1
ATOM 2366 C C . PRO A 1 299 ? -29.463 2.846 -4.900 1.00 76.88 299 PRO A C 1
ATOM 2368 O O . PRO A 1 299 ? -30.479 3.532 -4.901 1.00 76.88 299 PRO A O 1
ATOM 2371 N N . LEU A 1 300 ? -28.384 3.218 -5.592 1.00 73.88 300 LEU A N 1
ATOM 2372 C CA . LEU A 1 300 ? -28.333 4.359 -6.516 1.00 73.88 300 LEU A CA 1
ATOM 2373 C C . LEU A 1 300 ? -28.691 3.989 -7.971 1.00 73.88 300 LEU A C 1
ATOM 2375 O O . LEU A 1 300 ? -28.482 4.789 -8.878 1.00 73.88 300 LEU A O 1
ATOM 2379 N N . ASN A 1 301 ? -29.217 2.780 -8.207 1.00 73.00 301 ASN A N 1
ATOM 2380 C CA . ASN A 1 301 ? -29.474 2.187 -9.528 1.00 73.00 301 ASN A CA 1
ATOM 2381 C C . ASN A 1 301 ? -28.240 2.127 -10.442 1.00 73.00 301 ASN A C 1
ATOM 2383 O O . ASN A 1 301 ? -28.361 1.988 -11.657 1.00 73.00 301 ASN A O 1
ATOM 2387 N N . THR A 1 302 ? -27.045 2.208 -9.862 1.00 79.56 302 THR A N 1
ATOM 2388 C CA . THR A 1 302 ? -25.797 2.001 -10.588 1.00 79.56 302 THR A CA 1
ATOM 2389 C C . THR A 1 302 ? -25.575 0.502 -10.724 1.00 79.56 302 THR A C 1
ATOM 2391 O O . THR A 1 302 ? -25.438 -0.200 -9.717 1.00 79.56 302 THR A O 1
ATOM 2394 N N . ALA A 1 303 ? -25.590 0.017 -11.965 1.00 87.31 303 ALA A N 1
ATOM 2395 C CA . ALA A 1 303 ? -25.199 -1.347 -12.277 1.00 87.31 303 ALA A CA 1
ATOM 2396 C C . ALA A 1 303 ? -23.667 -1.442 -12.263 1.00 87.31 303 ALA A C 1
ATOM 2398 O O . ALA A 1 303 ? -22.998 -0.643 -12.913 1.00 87.31 303 ALA A O 1
ATOM 2399 N N . LEU A 1 304 ? -23.125 -2.407 -11.526 1.00 87.50 304 LEU A N 1
ATOM 2400 C CA . LEU A 1 304 ? -21.696 -2.717 -11.494 1.00 87.50 304 LEU A CA 1
ATOM 2401 C C . LEU A 1 304 ? -21.502 -4.132 -12.028 1.00 87.50 304 LEU A C 1
ATOM 2403 O O . LEU A 1 304 ? -22.192 -5.043 -11.573 1.00 87.50 304 LEU A O 1
ATOM 2407 N N . SER A 1 305 ? -20.593 -4.322 -12.985 1.00 91.94 305 SER A N 1
ATOM 2408 C CA . SER A 1 305 ? -20.187 -5.657 -13.435 1.00 91.94 305 SER A CA 1
ATOM 2409 C C . SER A 1 305 ? -18.858 -6.016 -12.791 1.00 91.94 305 SER A C 1
ATOM 2411 O O . SER A 1 305 ? -17.924 -5.224 -12.857 1.00 91.94 305 SER A O 1
ATOM 2413 N N . LEU A 1 306 ? -18.783 -7.184 -12.159 1.00 88.81 306 LEU A N 1
ATOM 2414 C CA . LEU A 1 306 ? -17.556 -7.718 -11.578 1.00 88.81 306 LEU A CA 1
ATOM 2415 C C . LEU A 1 306 ? -17.244 -9.089 -12.182 1.00 88.81 306 LEU A C 1
ATOM 2417 O O . LEU A 1 306 ? -18.141 -9.872 -12.497 1.00 88.81 306 LEU A O 1
ATOM 2421 N N . ASP A 1 307 ? -15.958 -9.401 -12.306 1.00 88.56 307 ASP A N 1
ATOM 2422 C CA . ASP A 1 307 ? -15.481 -10.690 -12.800 1.00 88.56 307 ASP A CA 1
ATOM 2423 C C . ASP A 1 307 ? -15.414 -11.764 -11.692 1.00 88.56 307 ASP A C 1
ATOM 2425 O O . ASP A 1 307 ? -15.540 -11.468 -10.502 1.00 88.56 307 ASP A O 1
ATOM 2429 N N . ARG A 1 308 ? -15.214 -13.037 -12.073 1.00 87.06 308 ARG A N 1
ATOM 2430 C CA . ARG A 1 308 ? -14.823 -14.148 -11.171 1.00 87.06 308 ARG A CA 1
ATOM 2431 C C . ARG A 1 308 ? -15.685 -14.323 -9.912 1.00 87.06 308 ARG A C 1
ATOM 2433 O O . ARG A 1 308 ? -15.165 -14.620 -8.831 1.00 87.06 308 ARG A O 1
ATOM 2440 N N . TYR A 1 309 ? -16.993 -14.116 -10.037 1.00 94.31 309 TYR A N 1
ATOM 2441 C CA . TYR A 1 309 ? -17.965 -14.164 -8.946 1.00 94.31 309 TYR A CA 1
ATOM 2442 C C . TYR A 1 309 ? -17.466 -13.390 -7.715 1.00 94.31 309 TYR A C 1
ATOM 2444 O O . TYR A 1 309 ? -17.484 -13.879 -6.580 1.00 94.31 309 TYR A O 1
ATOM 2452 N N . ARG A 1 310 ? -16.939 -12.188 -7.947 1.00 92.50 310 ARG A N 1
ATOM 2453 C CA . ARG A 1 310 ? -16.345 -11.355 -6.907 1.00 92.50 310 ARG A CA 1
ATOM 2454 C C . ARG A 1 310 ? -17.411 -10.735 -6.016 1.00 92.50 310 ARG A C 1
ATOM 2456 O O . ARG A 1 310 ? -18.410 -10.206 -6.498 1.00 92.50 310 ARG A O 1
ATOM 2463 N N . CYS A 1 311 ? -17.181 -10.790 -4.708 1.00 95.06 311 CYS A N 1
ATOM 2464 C CA . CYS A 1 311 ? -18.023 -10.154 -3.706 1.00 95.06 311 CYS A CA 1
ATOM 2465 C C . CYS A 1 311 ? -17.896 -8.635 -3.785 1.00 95.06 311 CYS A C 1
ATOM 2467 O O . CYS A 1 311 ? -16.796 -8.098 -3.652 1.00 95.06 311 CYS A O 1
ATOM 2469 N N . ILE A 1 312 ? -19.031 -7.949 -3.935 1.00 92.94 312 ILE A N 1
ATOM 2470 C CA . ILE A 1 312 ? -19.059 -6.488 -3.967 1.00 92.94 312 ILE A CA 1
ATOM 2471 C C . ILE A 1 312 ? -18.574 -5.865 -2.657 1.00 92.94 312 ILE A C 1
ATOM 2473 O O . ILE A 1 312 ? -17.979 -4.810 -2.704 1.00 92.94 312 ILE A O 1
ATOM 2477 N N . SER A 1 313 ? -18.773 -6.478 -1.490 1.00 88.06 313 SER A N 1
ATOM 2478 C CA . SER A 1 313 ? -18.457 -5.819 -0.212 1.00 88.06 313 SER A CA 1
ATOM 2479 C C . SER A 1 313 ? -17.001 -5.954 0.225 1.00 88.06 313 SER A C 1
ATOM 2481 O O . SER A 1 313 ? -16.476 -5.042 0.858 1.00 88.06 313 SER A O 1
ATOM 2483 N N . CYS A 1 314 ? -16.351 -7.081 -0.074 1.00 82.31 314 CYS A N 1
ATOM 2484 C CA . CYS A 1 314 ? -14.991 -7.371 0.397 1.00 82.31 314 CYS A CA 1
ATOM 2485 C C . CYS A 1 314 ? -13.987 -7.690 -0.720 1.00 82.31 314 CYS A C 1
ATOM 2487 O O . CYS A 1 314 ? -12.804 -7.870 -0.440 1.00 82.31 314 CYS A O 1
ATOM 2489 N N . GLY A 1 315 ? -14.434 -7.796 -1.976 1.00 81.88 315 GLY A N 1
ATOM 2490 C CA . GLY A 1 315 ? -13.572 -8.073 -3.127 1.00 81.88 315 GLY A CA 1
ATOM 2491 C C . GLY A 1 315 ? -13.084 -9.523 -3.255 1.00 81.88 315 GLY A C 1
ATOM 2492 O O . GLY A 1 315 ? -12.344 -9.823 -4.195 1.00 81.88 315 GLY A O 1
ATOM 2493 N N . LEU A 1 316 ? -13.487 -10.435 -2.358 1.00 80.31 316 LEU A N 1
ATOM 2494 C CA . LEU A 1 316 ? -13.131 -11.857 -2.441 1.00 80.31 316 LEU A CA 1
ATOM 2495 C C . LEU A 1 316 ? -13.740 -12.508 -3.692 1.00 80.31 316 LEU A C 1
ATOM 2497 O O . LEU A 1 316 ? -14.927 -12.345 -3.974 1.00 80.31 316 LEU A O 1
ATOM 2501 N N . CYS A 1 317 ? -12.925 -13.256 -4.439 1.00 86.44 317 CYS A N 1
ATOM 2502 C CA . CYS A 1 317 ? -13.348 -14.007 -5.627 1.00 86.44 317 CYS A CA 1
ATOM 2503 C C . CYS A 1 317 ? -13.866 -15.396 -5.244 1.00 86.44 317 CYS A C 1
ATOM 2505 O O . CYS A 1 317 ? -13.336 -16.017 -4.322 1.00 86.44 317 CYS A O 1
ATOM 2507 N N . HIS A 1 318 ? -14.842 -15.907 -5.994 1.00 91.81 318 HIS A N 1
ATOM 2508 C CA . HIS A 1 318 ? -15.449 -17.214 -5.738 1.00 91.81 318 HIS A CA 1
ATOM 2509 C C . HIS A 1 318 ? -15.400 -18.086 -6.990 1.00 91.81 318 HIS A C 1
ATOM 2511 O O . HIS A 1 318 ? -15.315 -17.598 -8.113 1.00 91.81 318 HIS A O 1
ATOM 2517 N N . THR A 1 319 ? -15.441 -19.406 -6.805 1.00 89.06 319 THR A N 1
ATOM 2518 C CA . THR A 1 319 ? -15.392 -20.341 -7.943 1.00 89.06 319 THR A CA 1
ATOM 2519 C C . THR A 1 319 ? -16.768 -20.592 -8.561 1.00 89.06 319 THR A C 1
ATOM 2521 O O . THR A 1 319 ? -16.854 -21.053 -9.697 1.00 89.06 319 THR A O 1
ATOM 2524 N N . SER A 1 320 ? -17.846 -20.255 -7.845 1.00 95.06 320 SER A N 1
ATOM 2525 C CA . SER A 1 320 ? -19.226 -20.373 -8.319 1.00 95.06 320 SER A CA 1
ATOM 2526 C C . SER A 1 320 ? -20.137 -19.286 -7.740 1.00 95.06 320 SER A C 1
ATOM 2528 O O . SER A 1 320 ? -19.845 -18.692 -6.698 1.00 95.06 320 SER A O 1
ATOM 2530 N N . ILE A 1 321 ? -21.281 -19.070 -8.398 1.00 96.00 321 ILE A N 1
ATOM 2531 C CA . ILE A 1 321 ? -22.328 -18.147 -7.939 1.00 96.00 321 ILE A CA 1
ATOM 2532 C C . ILE A 1 321 ? -22.913 -18.556 -6.580 1.00 96.00 321 ILE A C 1
ATOM 2534 O O . ILE A 1 321 ? -23.187 -17.691 -5.752 1.00 96.00 321 ILE A O 1
ATOM 2538 N N . ASP A 1 322 ? -23.037 -19.860 -6.315 1.00 96.81 322 ASP A N 1
ATOM 2539 C CA . ASP A 1 322 ? -23.568 -20.380 -5.049 1.00 96.81 322 ASP A CA 1
ATOM 2540 C C . ASP A 1 322 ? -22.632 -20.066 -3.877 1.00 96.81 322 ASP A C 1
ATOM 2542 O O . ASP A 1 322 ? -23.085 -19.667 -2.803 1.00 96.81 322 ASP A O 1
ATOM 2546 N N . GLN A 1 323 ? -21.314 -20.190 -4.091 1.00 96.44 323 GLN A N 1
ATOM 2547 C CA . GLN A 1 323 ? -20.312 -19.812 -3.093 1.00 96.44 323 GLN A CA 1
ATOM 2548 C C . GLN A 1 323 ? -20.365 -18.315 -2.798 1.00 96.44 323 GLN A C 1
ATOM 2550 O O . GLN A 1 323 ? -20.372 -17.930 -1.630 1.00 96.44 323 GLN A O 1
ATOM 2555 N N . LEU A 1 324 ? -20.447 -17.485 -3.843 1.00 97.19 324 LEU A N 1
ATOM 2556 C CA . LEU A 1 324 ? -20.601 -16.042 -3.687 1.00 97.19 324 LEU A CA 1
ATOM 2557 C C . LEU A 1 324 ? -21.889 -15.707 -2.920 1.00 97.19 324 LEU A C 1
ATOM 2559 O O . LEU A 1 324 ? -21.855 -14.935 -1.967 1.00 97.19 324 LEU A O 1
ATOM 2563 N N . GLN A 1 325 ? -23.021 -16.310 -3.285 1.00 97.56 325 GLN A N 1
ATOM 2564 C CA . GLN A 1 325 ? -24.298 -16.062 -2.618 1.00 97.56 325 GLN A CA 1
ATOM 2565 C C . GLN A 1 325 ? -24.265 -16.473 -1.140 1.00 97.56 325 GLN A C 1
ATOM 2567 O O . GLN A 1 325 ? -24.807 -15.759 -0.295 1.00 97.56 325 GLN A O 1
ATOM 2572 N N . HIS A 1 326 ? -23.640 -17.607 -0.815 1.00 97.25 326 HIS A N 1
ATOM 2573 C CA . HIS A 1 326 ? -23.468 -18.042 0.569 1.00 97.25 326 HIS A CA 1
ATOM 2574 C C . HIS A 1 326 ? -22.573 -17.073 1.352 1.00 97.25 326 HIS A C 1
ATOM 2576 O O . HIS A 1 326 ? -22.956 -16.620 2.428 1.00 97.25 326 HIS A O 1
ATOM 2582 N N . HIS A 1 327 ? -21.436 -16.676 0.777 1.00 97.06 327 HIS A N 1
ATOM 2583 C CA . HIS A 1 327 ? -20.533 -15.699 1.376 1.00 97.06 327 HIS A CA 1
ATOM 2584 C C . HIS A 1 327 ? -21.225 -14.356 1.657 1.00 97.06 327 HIS A C 1
ATOM 2586 O O . HIS A 1 327 ? -21.106 -13.834 2.763 1.00 97.06 327 HIS A O 1
ATOM 2592 N N . LEU A 1 328 ? -21.991 -13.826 0.696 1.00 97.31 328 LEU A N 1
ATOM 2593 C CA . LEU A 1 328 ? -22.736 -12.573 0.855 1.00 97.31 328 LEU A CA 1
ATOM 2594 C C . LEU A 1 328 ? -23.719 -12.633 2.035 1.00 97.31 328 LEU A C 1
ATOM 2596 O O . LEU A 1 328 ? -23.812 -11.673 2.796 1.00 97.31 328 LEU A O 1
ATOM 2600 N N . LYS A 1 329 ? -24.409 -13.767 2.220 1.00 96.38 329 LYS A N 1
ATOM 2601 C CA . LYS A 1 329 ? -25.362 -13.964 3.325 1.00 96.38 329 LYS A CA 1
ATOM 2602 C C . LYS A 1 329 ? -24.683 -14.057 4.692 1.00 96.38 329 LYS A C 1
ATOM 2604 O O . LYS A 1 329 ? -25.157 -13.441 5.638 1.00 96.38 329 LYS A O 1
ATOM 2609 N N . GLU A 1 330 ? -23.590 -14.810 4.795 1.00 96.62 330 GLU A N 1
ATOM 2610 C CA . GLU A 1 330 ? -22.924 -15.074 6.079 1.00 96.62 330 GLU A CA 1
ATOM 2611 C C . GLU A 1 330 ? -21.993 -13.931 6.510 1.00 96.62 330 GLU A C 1
ATOM 2613 O O . GLU A 1 330 ? -21.913 -13.590 7.687 1.00 96.62 330 GLU A O 1
ATOM 2618 N N . SER A 1 331 ? -21.267 -13.329 5.562 1.00 93.81 331 SER A N 1
ATOM 2619 C CA . SER A 1 331 ? -20.203 -12.355 5.861 1.00 93.81 331 SER A CA 1
ATOM 2620 C C . SER A 1 331 ? -20.681 -10.904 5.842 1.00 93.81 331 SER A C 1
ATOM 2622 O O . SER A 1 331 ? -20.026 -10.039 6.425 1.00 93.81 331 SER A O 1
ATOM 2624 N N . HIS A 1 332 ? -21.807 -10.614 5.180 1.00 93.38 332 HIS A N 1
ATOM 2625 C CA . HIS A 1 332 ? -22.312 -9.249 5.002 1.00 93.38 332 HIS A CA 1
ATOM 2626 C C . HIS A 1 332 ? -23.799 -9.108 5.378 1.00 93.38 332 HIS A C 1
ATOM 2628 O O . HIS A 1 332 ? -24.583 -8.604 4.573 1.00 93.38 332 HIS A O 1
ATOM 2634 N N . PRO A 1 333 ? -24.200 -9.478 6.614 1.00 93.62 333 PRO A N 1
ATOM 2635 C CA . PRO A 1 333 ? -25.607 -9.529 7.028 1.00 93.62 333 PRO A CA 1
ATOM 2636 C C . PRO A 1 333 ? -26.292 -8.155 7.120 1.00 93.62 333 PRO A C 1
ATOM 2638 O O . PRO A 1 333 ? -27.509 -8.081 7.252 1.00 93.62 333 PRO A O 1
ATOM 2641 N N . THR A 1 334 ? -25.533 -7.057 7.053 1.00 88.75 334 THR A N 1
ATOM 2642 C CA . THR A 1 334 ? -26.071 -5.685 7.054 1.00 88.75 334 THR A CA 1
ATOM 2643 C C . THR A 1 334 ? -26.757 -5.306 5.738 1.00 88.75 334 THR A C 1
ATOM 2645 O O . THR A 1 334 ? -27.398 -4.259 5.653 1.00 88.75 334 THR A O 1
ATOM 2648 N N . TYR A 1 335 ? -26.608 -6.125 4.697 1.00 93.75 335 TYR A N 1
ATOM 2649 C CA . TYR A 1 335 ? -27.207 -5.909 3.387 1.00 93.75 335 TYR A CA 1
ATOM 2650 C C . TYR A 1 335 ? -27.982 -7.150 2.952 1.00 93.75 335 TYR A C 1
ATOM 2652 O O . TYR A 1 335 ? -27.563 -8.284 3.174 1.00 93.75 335 TYR A O 1
ATOM 2660 N N . GLU A 1 336 ? -29.105 -6.928 2.283 1.00 95.81 336 GLU A N 1
ATOM 2661 C CA . GLU A 1 336 ? -29.857 -7.971 1.608 1.00 95.81 336 GLU A CA 1
ATOM 2662 C C . GLU A 1 336 ? -29.378 -8.099 0.156 1.00 95.81 336 GLU A C 1
ATOM 2664 O O . GLU A 1 336 ? -29.320 -7.114 -0.586 1.00 95.81 336 GLU A O 1
ATOM 2669 N N . TYR A 1 337 ? -29.046 -9.329 -0.247 1.00 96.56 337 TYR A N 1
ATOM 2670 C CA . TYR A 1 337 ? -28.590 -9.666 -1.596 1.00 96.56 337 TYR A CA 1
ATOM 2671 C C . TYR A 1 337 ? -29.595 -10.595 -2.276 1.00 96.56 337 TYR A C 1
ATOM 2673 O O . TYR A 1 337 ? -29.667 -11.790 -1.970 1.00 96.56 337 TYR A O 1
ATOM 2681 N N . ILE A 1 338 ? -30.348 -10.062 -3.237 1.00 97.00 338 ILE A N 1
ATOM 2682 C CA . ILE A 1 338 ? -31.357 -10.816 -3.989 1.00 97.00 338 ILE A CA 1
ATOM 2683 C C . ILE A 1 338 ? -30.787 -11.181 -5.359 1.00 97.00 338 ILE A C 1
ATOM 2685 O O . ILE A 1 338 ? -30.630 -10.318 -6.223 1.00 97.00 338 ILE A O 1
ATOM 2689 N N . LEU A 1 339 ? -30.492 -12.467 -5.565 1.00 97.25 339 LEU A N 1
ATOM 2690 C CA . LEU A 1 339 ? -30.025 -12.990 -6.849 1.00 97.25 339 LEU A CA 1
ATOM 2691 C C . LEU A 1 339 ? -31.193 -13.110 -7.838 1.00 97.25 339 LEU A C 1
ATOM 2693 O O . LEU A 1 339 ? -32.206 -13.740 -7.550 1.00 97.25 339 LEU A O 1
ATOM 2697 N N . SER A 1 340 ? -31.026 -12.530 -9.020 1.00 96.56 340 SER A N 1
ATOM 2698 C CA . SER A 1 340 ? -31.915 -12.642 -10.175 1.00 96.56 340 SER A CA 1
ATOM 2699 C C . SER A 1 340 ? -31.120 -13.152 -11.376 1.00 96.56 340 SER A C 1
ATOM 2701 O O . SER A 1 340 ? -29.967 -12.777 -11.562 1.00 96.56 340 SER A O 1
ATOM 2703 N N . SER A 1 341 ? -31.727 -13.993 -12.211 1.00 93.81 341 SER A N 1
ATOM 2704 C CA . SER A 1 341 ? -31.131 -14.403 -13.486 1.00 93.81 341 SER A CA 1
ATOM 2705 C C . SER A 1 341 ? -31.670 -13.505 -14.597 1.00 93.81 341 SER A C 1
ATOM 2707 O O . SER A 1 341 ? -32.886 -13.392 -14.762 1.00 93.81 341 SER A O 1
ATOM 2709 N N . THR A 1 342 ? -30.785 -12.831 -15.329 1.00 92.06 342 THR A N 1
ATOM 2710 C CA . THR A 1 342 ? -31.140 -12.003 -16.489 1.00 92.06 342 THR A CA 1
ATOM 2711 C C . THR A 1 342 ? -30.555 -12.604 -17.767 1.00 92.06 342 THR A C 1
ATOM 2713 O O . THR A 1 342 ? -29.758 -13.541 -17.723 1.00 92.06 342 THR A O 1
ATOM 2716 N N . ALA A 1 343 ? -30.943 -12.063 -18.927 1.00 89.06 343 ALA A N 1
ATOM 2717 C CA . ALA A 1 343 ? -30.352 -12.454 -20.208 1.00 89.06 343 ALA A CA 1
ATOM 2718 C C . ALA A 1 343 ? -28.843 -12.140 -20.300 1.00 89.06 343 ALA A C 1
ATOM 2720 O O . ALA A 1 343 ? -28.148 -12.741 -21.116 1.00 89.06 343 ALA A O 1
ATOM 2721 N N . GLU A 1 344 ? -28.355 -11.210 -19.475 1.00 85.81 344 GLU A N 1
ATOM 2722 C CA . GLU A 1 344 ? -26.956 -10.768 -19.437 1.00 85.81 344 GLU A CA 1
ATOM 2723 C C . GLU A 1 344 ? -26.120 -11.579 -18.437 1.00 85.81 344 GLU A C 1
ATOM 2725 O O . GLU A 1 344 ? -24.927 -11.754 -18.652 1.00 85.81 344 GLU A O 1
ATOM 2730 N N . GLY A 1 345 ? -26.742 -12.156 -17.401 1.00 90.31 345 GLY A N 1
ATOM 2731 C CA . GLY A 1 345 ? -26.050 -12.992 -16.423 1.00 90.31 345 GLY A CA 1
ATOM 2732 C C . GLY A 1 345 ? -26.725 -13.013 -15.048 1.00 90.31 345 GLY A C 1
ATOM 2733 O O . GLY A 1 345 ? -27.876 -12.590 -14.899 1.00 90.31 345 GLY A O 1
ATOM 2734 N N . PRO A 1 346 ? -26.039 -13.535 -14.016 1.00 95.38 346 PRO A N 1
ATOM 2735 C CA . PRO A 1 346 ? -26.492 -13.403 -12.637 1.00 95.38 346 PRO A CA 1
ATOM 2736 C C . PRO A 1 346 ? -26.403 -11.937 -12.181 1.00 95.38 346 PRO A C 1
ATOM 2738 O O . PRO A 1 346 ? -25.363 -11.296 -12.312 1.00 95.38 346 PRO A O 1
ATOM 2741 N N . LEU A 1 347 ? -27.496 -11.417 -11.623 1.00 96.25 347 LEU A N 1
ATOM 2742 C CA . LEU A 1 347 ? -27.622 -10.054 -11.106 1.00 96.25 347 LEU A CA 1
ATOM 2743 C C . LEU A 1 347 ? -28.024 -10.091 -9.630 1.00 96.25 347 LEU A C 1
ATOM 2745 O O . LEU A 1 347 ? -29.106 -10.569 -9.297 1.00 96.25 347 LEU A O 1
ATOM 2749 N N . PHE A 1 348 ? -27.210 -9.524 -8.748 1.00 97.38 348 PHE A N 1
ATOM 2750 C CA . PHE A 1 348 ? -27.575 -9.275 -7.358 1.00 97.38 348 PHE A CA 1
ATOM 2751 C C . PHE A 1 348 ? -28.164 -7.877 -7.197 1.00 97.38 348 PHE A C 1
ATOM 2753 O O . PHE A 1 348 ? -27.506 -6.877 -7.467 1.00 97.38 348 PHE A O 1
ATOM 2760 N N . ARG A 1 349 ? -29.391 -7.776 -6.690 1.00 96.25 349 ARG A N 1
ATOM 2761 C CA . ARG A 1 349 ? -29.903 -6.512 -6.146 1.00 96.25 349 ARG A CA 1
ATOM 2762 C C . ARG A 1 349 ? -29.443 -6.384 -4.702 1.00 96.25 349 ARG A C 1
ATOM 2764 O O . ARG A 1 349 ? -29.668 -7.303 -3.918 1.00 96.25 349 ARG A O 1
ATOM 2771 N N . VAL A 1 350 ? -28.802 -5.265 -4.381 1.00 95.69 350 VAL A N 1
ATOM 2772 C CA . VAL A 1 350 ? -28.279 -4.970 -3.045 1.00 95.69 350 VAL A CA 1
ATOM 2773 C C . VAL A 1 350 ? -29.178 -3.931 -2.398 1.00 95.69 350 VAL A C 1
ATOM 2775 O O . VAL A 1 350 ? -29.430 -2.876 -2.976 1.00 95.69 350 VAL A O 1
ATOM 2778 N N . SER A 1 351 ? -29.675 -4.216 -1.203 1.00 93.62 351 SER A N 1
ATOM 2779 C CA . SER A 1 351 ? -30.451 -3.268 -0.401 1.00 93.62 351 SER A CA 1
ATOM 2780 C C . SER A 1 351 ? -29.876 -3.229 1.006 1.00 93.62 351 SER A C 1
ATOM 2782 O O . SER A 1 351 ? -29.484 -4.262 1.541 1.00 93.62 351 SER A O 1
ATOM 2784 N N . ALA A 1 352 ? -29.759 -2.041 1.601 1.00 89.88 352 ALA A N 1
ATOM 2785 C CA . ALA A 1 352 ? -29.434 -1.964 3.020 1.00 89.88 352 ALA A CA 1
ATOM 2786 C C . ALA A 1 352 ? -30.596 -2.594 3.786 1.00 89.88 352 ALA A C 1
ATOM 2788 O O . ALA A 1 352 ? -31.749 -2.240 3.531 1.00 89.88 352 ALA A O 1
ATOM 2789 N N . LEU A 1 353 ? -30.303 -3.535 4.683 1.00 88.69 353 LEU A N 1
ATOM 2790 C CA . LEU A 1 353 ? -31.324 -4.005 5.602 1.00 88.69 353 LEU A CA 1
ATOM 2791 C C . LEU A 1 353 ? -31.615 -2.806 6.504 1.00 88.69 353 LEU A C 1
ATOM 2793 O O . LEU A 1 353 ? -30.735 -2.394 7.262 1.00 88.69 353 LEU A O 1
ATOM 2797 N N . GLU A 1 354 ? -32.782 -2.172 6.355 1.00 79.88 354 GLU A N 1
ATOM 2798 C CA . GLU A 1 354 ? -33.184 -1.130 7.296 1.00 79.88 354 GLU A CA 1
ATOM 2799 C C . GLU A 1 354 ? -33.069 -1.751 8.685 1.00 79.88 354 GLU A C 1
ATOM 2801 O O . GLU A 1 354 ? -33.704 -2.776 8.958 1.00 79.88 354 GLU A O 1
ATOM 2806 N N . GLU A 1 355 ? -32.206 -1.178 9.533 1.00 60.78 355 GLU A N 1
ATOM 2807 C CA . GLU A 1 355 ? -32.193 -1.502 10.951 1.00 60.78 355 GLU A CA 1
ATOM 2808 C C . GLU A 1 355 ? -33.615 -1.247 11.415 1.00 60.78 355 GLU A C 1
ATOM 2810 O O . GLU A 1 355 ? -34.033 -0.100 11.584 1.00 60.78 355 GLU A O 1
ATOM 2815 N N . SER A 1 356 ? -34.385 -2.333 11.520 1.00 51.69 356 SER A N 1
ATOM 2816 C CA . SER A 1 356 ? -35.719 -2.309 12.078 1.00 51.69 356 SER A CA 1
ATOM 2817 C C . SER A 1 356 ? -35.530 -1.623 13.403 1.00 51.69 356 SER A C 1
ATOM 2819 O O . SER A 1 356 ? -34.867 -2.162 14.290 1.00 51.69 356 SER A O 1
ATOM 2821 N N . THR A 1 357 ? -36.016 -0.389 13.475 1.00 52.25 357 THR A N 1
ATOM 2822 C CA . THR A 1 357 ? -35.986 0.424 14.669 1.00 52.25 357 THR A CA 1
ATOM 2823 C C . THR A 1 357 ? -36.789 -0.357 15.693 1.00 52.25 357 THR A C 1
ATOM 2825 O O . THR A 1 357 ? -38.000 -0.212 15.829 1.00 52.25 357 THR A O 1
ATOM 2828 N N . MET A 1 358 ? -36.103 -1.242 16.415 1.00 49.03 358 MET A N 1
ATOM 2829 C CA . MET A 1 358 ? -36.517 -1.789 17.690 1.00 49.03 358 MET A CA 1
ATOM 2830 C C . MET A 1 358 ? -36.477 -0.595 18.633 1.00 49.03 358 MET A C 1
ATOM 2832 O O . MET A 1 358 ? -35.591 -0.439 19.470 1.00 49.03 358 MET A O 1
ATOM 2836 N N . SER A 1 359 ? -37.433 0.315 18.427 1.00 47.34 359 SER A N 1
ATOM 2837 C CA . SER A 1 359 ? -37.781 1.346 19.366 1.00 47.34 359 SER A CA 1
ATOM 2838 C C . SER A 1 359 ? -38.018 0.608 20.667 1.00 47.34 359 SER A C 1
ATOM 2840 O O . SER A 1 359 ? -38.916 -0.234 20.759 1.00 47.34 359 SER A O 1
ATOM 2842 N N . HIS A 1 360 ? -37.167 0.893 21.644 1.00 52.25 360 HIS A N 1
ATOM 2843 C CA . HIS A 1 360 ? -37.360 0.576 23.043 1.00 52.25 360 HIS A CA 1
ATOM 2844 C C . HIS A 1 360 ? -38.701 1.175 23.516 1.00 52.25 360 HIS A C 1
ATOM 2846 O O . HIS A 1 360 ? -38.750 2.168 24.231 1.00 52.25 360 HIS A O 1
ATOM 2852 N N . GLN A 1 361 ? -39.821 0.561 23.143 1.00 52.69 361 GLN A N 1
ATOM 2853 C CA . GLN A 1 361 ? -41.067 0.614 23.890 1.00 52.69 361 GLN A CA 1
ATOM 2854 C C . GLN A 1 361 ? -41.017 -0.530 24.897 1.00 52.69 361 GLN A C 1
ATOM 2856 O O . GLN A 1 361 ? -41.721 -1.531 24.790 1.00 52.69 361 GLN A O 1
ATOM 2861 N N . ARG A 1 362 ? -40.136 -0.402 25.892 1.00 50.97 362 ARG A N 1
ATOM 2862 C CA . ARG A 1 362 ? -40.247 -1.197 27.111 1.00 50.97 362 ARG A CA 1
ATOM 2863 C C . ARG A 1 362 ? -40.248 -0.293 28.339 1.00 50.97 362 ARG A C 1
ATOM 2865 O O . ARG A 1 362 ? -39.211 0.129 28.824 1.00 50.97 362 ARG A O 1
ATOM 2872 N N . ILE A 1 363 ? -41.478 -0.126 28.830 1.00 51.00 363 ILE A N 1
ATOM 2873 C CA . ILE A 1 363 ? -41.868 -0.190 30.244 1.00 51.00 363 ILE A CA 1
ATOM 2874 C C . ILE A 1 363 ? -41.647 1.110 31.038 1.00 51.00 363 ILE A C 1
ATOM 2876 O O . ILE A 1 363 ? -40.823 1.196 31.938 1.00 51.00 363 ILE A O 1
ATOM 2880 N N . ASN A 1 364 ? -42.518 2.089 30.778 1.00 47.25 364 ASN A N 1
ATOM 2881 C CA . ASN A 1 364 ? -43.112 2.892 31.850 1.00 47.25 364 ASN A CA 1
ATOM 2882 C C . ASN A 1 364 ? -44.357 2.148 32.352 1.00 47.25 364 ASN A C 1
ATOM 2884 O O . ASN A 1 364 ? -45.445 2.379 31.835 1.00 47.25 364 ASN A O 1
ATOM 2888 N N . GLN A 1 365 ? -44.195 1.225 33.301 1.00 48.16 365 GLN A N 1
ATOM 2889 C CA . GLN A 1 365 ? -45.275 0.717 34.158 1.00 48.16 365 GLN A CA 1
ATOM 2890 C C . GLN A 1 365 ? -44.671 -0.184 35.243 1.00 48.16 365 GLN A C 1
ATOM 2892 O O . GLN A 1 365 ? -44.578 -1.384 35.032 1.00 48.16 365 GLN A O 1
ATOM 2897 N N . ILE A 1 366 ? -44.274 0.385 36.386 1.00 55.97 366 ILE A N 1
ATOM 2898 C CA . ILE A 1 366 ? -44.582 -0.174 37.714 1.00 55.97 366 ILE A CA 1
ATOM 2899 C C . ILE A 1 366 ? -44.795 1.020 38.649 1.00 55.97 366 ILE A C 1
ATOM 2901 O O . ILE A 1 366 ? -43.938 1.895 38.772 1.00 55.97 366 ILE A O 1
ATOM 2905 N N . ARG A 1 367 ? -45.987 1.050 39.236 1.00 58.41 367 ARG A N 1
ATOM 2906 C CA . ARG A 1 367 ? -46.430 1.908 40.327 1.00 58.41 367 ARG A CA 1
ATOM 2907 C C . ARG A 1 367 ? -46.635 1.017 41.541 1.00 58.41 367 ARG A C 1
ATOM 2909 O O . ARG A 1 367 ? -47.009 -0.156 41.304 1.00 58.41 367 ARG A O 1
#

Nearest PDB structures (foldseek):
  5wak-assembly1_B  TM=5.339E-01  e=2.041E-03  Homo sapiens
  5wai-assembly2_F  TM=3.115E-01  e=1.310E-05  Homo sapiens
  5wai-assembly1_B  TM=2.722E-01  e=4.880E-06  Homo sapiens
  8fyh-assembly1_H  TM=3.018E-01  e=1.054E-04  Homo sapiens
  6nq3-assembly1_B-3  TM=2.643E-01  e=7.585E-05  Homo sapiens

Radius of gyration: 30.48 Å; Cα contacts (8 Å, |Δi|>4): 543; chains: 1; bounding box: 124×76×89 Å

Foldseek 3Di:
DDDDDDDDDDDDDDDDDDDDDDDDDDDDDDDDDDDDDDDDDDPDVCPCPPLLPDAQWKKWKFFWKKDFLPDDPDPPPDPPPDQPDKDKFKKKKKKWKWAPPDPDTDTLDIDIDIWIWIWGCDPVDRAIMTTTGDLATDIGHSVSQWDQDPVNPDTDHGPKMKMKIKIWHPDDDDPPPDDCVSQVHDPVVDDDPPWTKMWMFMDMPPVPPDVDQDFTWIWIDTPVVRDIHTGSMTIGMDIDTDRLLVRLQVSLVVVVVVVVVVPPPDPDPDDDDDDDDDPDPVVVLVVQVPFAWEWEQEPVRDIGIDTQLAASRPRDHDNDVVVSVVCCVPVPVQWDWDWDQDPNGIYTYIDGPPPPPPPPPDDPDDD

Sequence (367 aa):
MTSNSHFMHTGPFLRRNLIKGLSAHLMRSNSAASLRTAISHSHDPFIASSYYRKPGSVLCIEVFKLRHKDSEDVKLFQATAALHDMFVTKSRCKVTILDLSSPSPQVLHCQSQICDLVTLEDPIEPHRIVYVNLRQPFCVQRDSILVSTPDGGGLSLSHSYQLLIEFEAAGAAYWPPLNFQELGISTESFQSPERHWIMSTRLDNPSRQSDDRPSPSLSLGCLLDQLNYETNYVMDFDLRWEAACTILQRLADNDADIADGQMLSRHMPPDGDNQIVLSNPQLRNRFRQGLGEVHYLVPLNTALSLDRYRCISCGLCHTSIDQLQHHLKESHPTYEYILSSTAEGPLFRVSALEESTMSHQRINQIR

Mean predicted aligned error: 17.12 Å